Protein AF-A0A3D9BBD8-F1 (afdb_monomer_lite)

Foldseek 3Di:
DVVVDPPPDDWDKDWDWDDPPPDDDTDTPDIDIDDDDPVVVQVCVQAPDPQFFGWDADPVGDIWGWTADPVRDIDGPDPDDDFFPQDAPWKFKDWVVNPRQLQPTHTWDDPDPFKTKWKAWDAAFIWMWIFNHSDPPTFIWAQDPVQWTDTPDDTDGHHHTAIWMWMWGTPGRIIHTDIGGKFKDKDPFAPQKDKDGWDADPVVQKIKMKIWFDAPVGDDAIWTAIPVRWTWADQPLPQKTDTVHDGNDDPDGHRDIWMKMKMWHQGTHRITGIDIDTD

Sequence (279 aa):
NFGAINWGTNAKFVKVEMDPAGGSNYTNVGVNQLMSVPYAQVSKTVVTGAGQGITLTSPNGTTYILGVDNSGNLNLPVASGSSNTTFPANLYMFGTYNNFNASSAELLRNSSSNQKTGYKYFPANTQIKFIAGQNSSAQVYGSDNQNNLIANGSSFNITSNGFYRIGLSNYGMYSIVSTENINPSTSNLSSSIIVSNTTYNVATNKFTITFSGVTSSNFSGFVITLNNGEQLGDNLSDGSFDVNGSSITIPNLTLTPKNFKMEFSINFDATGTYTITQI

Organism: NCBI:txid204089

Secondary structure (DSSP, 8-state):
-GGGS-TTSS--EEEEEE-TTSSS-PEEEEEEE-PPPHHHHHHHHH--STTPPEEEE-TTS-EEEEEE-TTS-EE---SS-SS--PPPSS-EEEEGGGTT-GGGPEEPEEEETTEEEEEEEE-TTEEEEEESSSSTTSPEEEE-TTSBEEET-BPEEE-SSEEEEEEEEE-SS-EEEEEEE---EEES--TTSEEPPPEEETTTTEEEEEEEEE-TTT---BEEEPTTS-EEE-SSSSSEEEETPPPB--TT--SS-EEEEEEE---TTS-EEEEEEE-

Structure (mmCIF, N/CA/C/O backbone):
data_AF-A0A3D9BBD8-F1
#
_entry.id   AF-A0A3D9BBD8-F1
#
loop_
_atom_site.group_PDB
_atom_site.id
_atom_site.type_symbol
_atom_site.label_atom_id
_atom_site.label_alt_id
_atom_site.label_comp_id
_atom_site.label_asym_id
_atom_site.label_entity_id
_atom_site.label_seq_id
_atom_site.pdbx_PDB_ins_code
_atom_site.Cartn_x
_atom_site.Cartn_y
_atom_site.Cartn_z
_atom_site.occupancy
_atom_site.B_iso_or_equiv
_atom_site.auth_seq_id
_atom_site.auth_comp_id
_atom_site.auth_asym_id
_atom_site.auth_atom_id
_atom_site.pdbx_PDB_model_num
ATOM 1 N N . ASN A 1 1 ? 4.596 30.827 -64.669 1.00 56.44 1 ASN A N 1
ATOM 2 C CA . ASN A 1 1 ? 4.701 30.877 -63.195 1.00 56.44 1 ASN A CA 1
ATOM 3 C C . ASN A 1 1 ? 5.120 29.492 -62.712 1.00 56.44 1 ASN A C 1
ATOM 5 O O . ASN A 1 1 ? 4.337 28.562 -62.844 1.00 56.44 1 ASN A O 1
ATOM 9 N N . PHE A 1 2 ? 6.359 29.337 -62.236 1.00 62.81 2 PHE A N 1
ATOM 10 C CA . PHE A 1 2 ? 6.900 28.047 -61.777 1.00 62.81 2 PHE A CA 1
ATOM 11 C C . PHE A 1 2 ? 6.281 27.555 -60.455 1.00 62.81 2 PHE A C 1
ATOM 13 O O . PHE A 1 2 ? 6.361 26.367 -60.152 1.00 62.81 2 PHE A O 1
ATOM 20 N N . GLY A 1 3 ? 5.631 28.440 -59.691 1.00 63.22 3 GLY A N 1
ATOM 21 C CA . GLY A 1 3 ? 5.052 28.127 -58.382 1.00 63.22 3 GLY A CA 1
ATOM 22 C C . GLY A 1 3 ? 3.781 27.273 -58.422 1.00 63.22 3 GLY A C 1
ATOM 23 O O . GLY A 1 3 ? 3.426 26.683 -57.412 1.00 63.22 3 GLY A O 1
ATOM 24 N N . ALA A 1 4 ? 3.112 27.162 -59.576 1.00 72.62 4 ALA A N 1
ATOM 25 C CA . ALA A 1 4 ? 1.915 26.327 -59.736 1.00 72.62 4 ALA A CA 1
ATOM 26 C C . ALA A 1 4 ? 2.230 24.856 -60.077 1.00 72.62 4 ALA A C 1
ATOM 28 O O . ALA A 1 4 ? 1.326 24.026 -60.157 1.00 72.62 4 ALA A O 1
ATOM 29 N N . ILE A 1 5 ? 3.502 24.520 -60.314 1.00 65.75 5 ILE A N 1
ATOM 30 C CA . ILE A 1 5 ? 3.911 23.164 -60.681 1.00 65.75 5 ILE A CA 1
ATOM 31 C C . ILE A 1 5 ? 3.938 22.303 -59.415 1.00 65.75 5 ILE A C 1
ATOM 33 O O . ILE A 1 5 ? 4.706 22.563 -58.490 1.00 65.75 5 ILE A O 1
ATOM 37 N N . ASN A 1 6 ? 3.124 21.244 -59.377 1.00 65.00 6 ASN A N 1
ATOM 38 C CA . ASN A 1 6 ? 3.167 20.267 -58.292 1.00 65.00 6 ASN A CA 1
ATOM 39 C C . ASN A 1 6 ? 4.415 19.379 -58.432 1.00 65.00 6 ASN A C 1
ATOM 41 O O . ASN A 1 6 ? 4.421 18.352 -59.115 1.00 65.00 6 ASN A O 1
ATOM 45 N N . TRP A 1 7 ? 5.497 19.787 -57.773 1.00 70.44 7 TRP A N 1
ATOM 46 C CA . TRP A 1 7 ? 6.761 19.054 -57.772 1.00 70.44 7 TRP A CA 1
ATOM 47 C C . TRP A 1 7 ? 6.691 17.718 -57.010 1.00 70.44 7 TRP A C 1
ATOM 49 O O . TRP A 1 7 ? 7.578 16.887 -57.191 1.00 70.44 7 TRP A O 1
ATOM 59 N N . GLY A 1 8 ? 5.642 17.451 -56.227 1.00 64.88 8 GLY A N 1
ATOM 60 C CA . GLY A 1 8 ? 5.590 16.317 -55.299 1.00 64.88 8 GLY A CA 1
ATOM 61 C C . GLY A 1 8 ? 5.052 14.989 -55.848 1.00 64.88 8 GLY A C 1
ATOM 62 O O . GLY A 1 8 ? 5.343 13.954 -55.258 1.00 64.88 8 GLY A O 1
ATOM 63 N N . THR A 1 9 ? 4.279 14.980 -56.939 1.00 62.53 9 THR A N 1
ATOM 64 C CA . THR A 1 9 ? 3.396 13.831 -57.263 1.00 62.53 9 THR A CA 1
ATOM 65 C C . THR A 1 9 ? 3.738 13.033 -58.524 1.00 62.53 9 THR A C 1
ATOM 67 O O . THR A 1 9 ? 3.119 12.004 -58.761 1.00 62.53 9 THR A O 1
ATOM 70 N N . ASN A 1 10 ? 4.745 13.436 -59.305 1.00 70.19 10 ASN A N 1
ATOM 71 C CA . ASN A 1 10 ? 5.080 12.805 -60.594 1.00 70.19 10 ASN A CA 1
ATOM 72 C C . ASN A 1 10 ? 6.576 12.479 -60.734 1.00 70.19 10 ASN A C 1
ATOM 74 O O . ASN A 1 10 ? 7.410 13.107 -60.072 1.00 70.19 10 ASN A O 1
ATOM 78 N N . ALA A 1 11 ? 6.916 11.559 -61.646 1.00 78.25 11 ALA A N 1
ATOM 79 C CA . ALA A 1 11 ? 8.296 11.232 -62.009 1.00 78.25 11 ALA A CA 1
ATOM 80 C C . ALA A 1 11 ? 9.094 12.484 -62.417 1.00 78.25 11 ALA A C 1
ATOM 82 O O . ALA A 1 11 ? 8.564 13.409 -63.037 1.00 78.25 11 ALA A O 1
ATOM 83 N N . LYS A 1 12 ? 10.372 12.522 -62.036 1.00 81.06 12 LYS A N 1
ATOM 84 C CA . LYS A 1 12 ? 11.298 13.623 -62.324 1.00 81.06 12 LYS A CA 1
ATOM 85 C C . LYS A 1 12 ? 12.435 13.095 -63.180 1.00 81.06 12 LYS A C 1
ATOM 87 O O . LYS A 1 12 ? 12.870 11.967 -62.981 1.00 81.06 12 LYS A O 1
ATOM 92 N N . PHE A 1 13 ? 12.912 13.905 -64.113 1.00 84.88 13 PHE A N 1
ATOM 93 C CA . PHE A 1 13 ? 13.946 13.514 -65.064 1.00 84.88 13 PHE A CA 1
ATOM 94 C C . PHE A 1 13 ? 15.052 14.560 -65.071 1.00 84.88 13 PHE A C 1
ATOM 96 O O . PHE A 1 13 ? 14.772 15.755 -64.975 1.00 84.88 13 PHE A O 1
ATOM 103 N N . VAL A 1 14 ? 16.295 14.105 -65.202 1.00 86.12 14 VAL A N 1
ATOM 104 C CA . VAL A 1 14 ? 17.431 14.967 -65.526 1.00 86.12 14 VAL A CA 1
ATOM 105 C C . VAL A 1 14 ? 17.719 14.804 -67.006 1.00 86.12 14 VAL A C 1
ATOM 107 O O . VAL A 1 14 ? 17.989 13.699 -67.483 1.00 86.12 14 VAL A O 1
ATOM 110 N N . LYS A 1 15 ? 17.643 15.925 -67.718 1.00 88.56 15 LYS A N 1
ATOM 111 C CA . LYS A 1 15 ? 18.075 16.058 -69.104 1.00 88.56 15 LYS A CA 1
ATOM 112 C C . LYS A 1 15 ? 19.439 16.731 -69.102 1.00 88.56 15 LYS A C 1
ATOM 114 O O . LYS A 1 15 ? 19.593 17.784 -68.489 1.00 88.56 15 LYS A O 1
ATOM 119 N N . VAL A 1 16 ? 20.404 16.118 -69.775 1.00 88.81 16 VAL A N 1
ATOM 120 C CA . VAL A 1 16 ? 21.735 16.691 -69.972 1.00 88.81 16 VAL A CA 1
ATOM 121 C C . VAL A 1 16 ? 21.887 17.027 -71.441 1.00 88.81 16 VAL A C 1
ATOM 123 O O . VAL A 1 16 ? 21.677 16.185 -72.314 1.00 88.81 16 VAL A O 1
ATOM 126 N N . GLU A 1 17 ? 22.259 18.269 -71.706 1.00 89.12 17 GLU A N 1
ATOM 127 C CA . GLU A 1 17 ? 22.536 18.742 -73.052 1.00 89.12 17 GLU A CA 1
ATOM 128 C C . GLU A 1 17 ? 23.925 19.371 -73.075 1.00 89.12 17 GLU A C 1
ATOM 130 O O . GLU A 1 17 ? 24.336 20.018 -72.111 1.00 89.12 17 GLU A O 1
ATOM 135 N N . MET A 1 18 ? 24.662 19.143 -74.157 1.00 86.06 18 MET A N 1
ATOM 136 C CA . MET A 1 18 ? 26.040 19.600 -74.309 1.00 86.06 18 MET A CA 1
ATOM 137 C C . MET A 1 18 ? 26.153 20.469 -75.554 1.00 86.06 18 MET A C 1
ATOM 139 O O . MET A 1 18 ? 25.601 20.133 -76.602 1.00 86.06 18 MET A O 1
ATOM 143 N N . ASP A 1 19 ? 26.904 21.560 -75.431 1.00 87.38 19 ASP A N 1
ATOM 144 C CA . ASP A 1 19 ? 27.404 22.338 -76.559 1.00 87.38 19 ASP A CA 1
ATOM 145 C C . ASP A 1 19 ? 28.933 22.170 -76.616 1.00 87.38 19 ASP A C 1
ATOM 147 O O . ASP A 1 19 ? 29.654 22.805 -75.842 1.00 87.38 19 ASP A O 1
ATOM 151 N N . PRO A 1 20 ? 29.451 21.296 -77.493 1.00 76.31 20 PRO A N 1
ATOM 152 C CA . PRO A 1 20 ? 30.889 21.070 -77.615 1.00 76.31 20 PRO A CA 1
ATOM 153 C C . PRO A 1 20 ? 31.663 22.279 -78.162 1.00 76.31 20 PRO A C 1
ATOM 155 O O . PRO A 1 20 ? 32.883 22.320 -78.025 1.00 76.31 20 PRO A O 1
ATOM 158 N N . ALA A 1 21 ? 30.981 23.240 -78.795 1.00 84.56 21 ALA A N 1
ATOM 159 C CA . ALA A 1 21 ? 31.577 24.427 -79.405 1.00 84.56 21 ALA A CA 1
ATOM 160 C C . ALA A 1 21 ? 31.494 25.676 -78.504 1.00 84.56 21 ALA A C 1
ATOM 162 O O . ALA A 1 21 ? 32.078 26.705 -78.843 1.00 84.56 21 ALA A O 1
ATOM 163 N N . GLY A 1 22 ? 30.795 25.594 -77.363 1.00 79.38 22 GLY A N 1
ATOM 164 C CA . GLY A 1 22 ? 30.673 26.680 -76.382 1.00 79.38 22 GLY A CA 1
ATOM 165 C C . GLY A 1 22 ? 29.750 27.831 -76.805 1.00 79.38 22 GLY A C 1
ATOM 166 O O . GLY A 1 22 ? 29.896 28.940 -76.295 1.00 79.38 22 GLY A O 1
ATOM 167 N N . GLY A 1 23 ? 28.838 27.588 -77.749 1.00 79.75 23 GLY A N 1
ATOM 168 C CA . GLY A 1 23 ? 27.834 28.543 -78.217 1.00 79.75 23 GLY A CA 1
ATOM 169 C C . GLY A 1 23 ? 26.508 28.448 -77.450 1.00 79.75 23 GLY A C 1
ATOM 170 O O . GLY A 1 23 ? 26.470 28.454 -76.222 1.00 79.75 23 GLY A O 1
ATOM 171 N N . SER A 1 24 ? 25.389 28.424 -78.180 1.00 81.81 24 SER A N 1
ATOM 172 C CA . SER A 1 24 ? 24.030 28.354 -77.606 1.00 81.81 24 SER A CA 1
ATOM 173 C C . SER A 1 24 ? 23.197 27.187 -78.145 1.00 81.81 24 SER A C 1
ATOM 175 O O . SER A 1 24 ? 21.997 27.115 -77.879 1.00 81.81 24 SER A O 1
ATOM 177 N N . ASN A 1 25 ? 23.813 26.282 -78.912 1.00 83.69 25 ASN A N 1
ATOM 178 C CA . ASN A 1 25 ? 23.123 25.166 -79.554 1.00 83.69 25 ASN A CA 1
ATOM 179 C C . ASN A 1 25 ? 23.449 23.875 -78.809 1.00 83.69 25 ASN A C 1
ATOM 181 O O . ASN A 1 25 ? 24.492 23.256 -79.010 1.00 83.69 25 ASN A O 1
ATOM 185 N N . TYR A 1 26 ? 22.522 23.458 -77.958 1.00 83.44 26 TYR A N 1
ATOM 186 C CA . TYR A 1 26 ? 22.693 22.28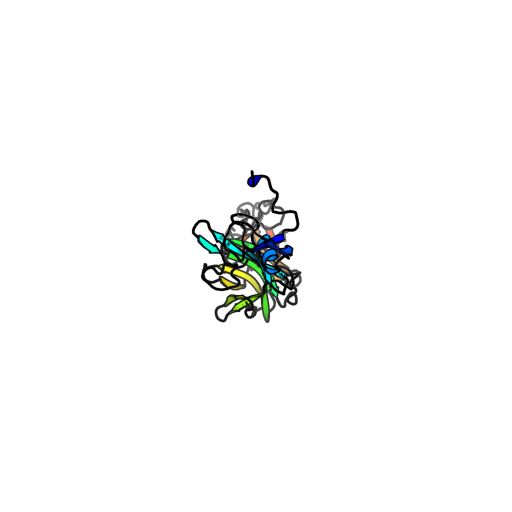7 -77.117 1.00 83.44 26 TYR A CA 1
ATOM 187 C C . TYR A 1 26 ? 22.156 21.032 -77.808 1.00 83.44 26 TYR A C 1
ATOM 189 O O . TYR A 1 26 ? 21.015 20.999 -78.268 1.00 83.44 26 TYR A O 1
ATOM 197 N N . THR A 1 27 ? 22.969 19.977 -77.860 1.00 86.94 27 THR A N 1
ATOM 198 C CA . THR A 1 27 ? 22.524 18.648 -78.300 1.00 86.94 27 THR A CA 1
ATOM 199 C C . THR A 1 27 ? 22.162 17.813 -77.080 1.00 86.94 27 THR A C 1
ATOM 201 O O . THR A 1 27 ? 22.915 17.783 -76.107 1.00 86.94 27 THR A O 1
ATOM 204 N N . ASN A 1 28 ? 21.020 17.123 -77.117 1.00 88.69 28 ASN A N 1
ATOM 205 C CA . ASN A 1 28 ? 20.619 16.217 -76.043 1.00 88.69 28 ASN A CA 1
ATOM 206 C C . ASN A 1 28 ? 21.571 15.013 -75.988 1.00 88.69 28 ASN A C 1
ATOM 208 O O . ASN A 1 28 ? 21.675 14.259 -76.953 1.00 88.69 28 ASN A O 1
ATOM 212 N N . VAL A 1 29 ? 22.245 14.844 -74.852 1.00 87.81 29 VAL A N 1
ATOM 213 C CA . VAL A 1 29 ? 23.215 13.764 -74.617 1.00 87.81 29 VAL A CA 1
ATOM 214 C C . VAL A 1 29 ? 22.607 12.647 -73.763 1.00 87.81 29 VAL A C 1
ATOM 216 O O . VAL A 1 29 ? 23.096 11.521 -73.770 1.00 87.81 29 VAL A O 1
ATOM 219 N N . GLY A 1 30 ? 21.506 12.914 -73.057 1.00 90.19 30 GLY A N 1
ATOM 220 C CA . GLY A 1 30 ? 20.785 11.889 -72.314 1.00 90.19 30 GLY A CA 1
ATOM 221 C C . GLY A 1 30 ? 19.635 12.427 -71.470 1.00 90.19 30 GLY A C 1
ATOM 222 O O . GLY A 1 30 ? 19.660 13.556 -70.975 1.00 90.19 30 GLY A O 1
ATOM 223 N N . VAL A 1 31 ? 18.632 11.572 -71.263 1.00 90.19 31 VAL A N 1
ATOM 224 C CA . VAL A 1 31 ? 17.519 11.802 -70.335 1.00 90.19 31 VAL A CA 1
ATOM 225 C C . VAL A 1 31 ? 17.403 10.590 -69.427 1.00 90.19 31 VAL A C 1
ATOM 227 O O . VAL A 1 31 ? 17.138 9.490 -69.901 1.00 90.19 31 VAL A O 1
ATOM 230 N N . ASN A 1 32 ? 17.574 10.796 -68.124 1.00 88.50 32 ASN A N 1
ATOM 231 C CA . ASN A 1 32 ? 17.443 9.737 -67.128 1.00 88.50 32 ASN A CA 1
ATOM 232 C C . ASN A 1 32 ? 16.393 10.120 -66.087 1.00 88.50 32 ASN A C 1
ATOM 234 O O . ASN A 1 32 ? 16.340 11.267 -65.634 1.00 88.50 32 ASN A O 1
ATOM 238 N N . GLN A 1 33 ? 15.554 9.160 -65.693 1.00 84.88 33 GLN A N 1
ATOM 239 C CA . GLN A 1 33 ? 14.634 9.360 -64.578 1.00 84.88 33 GLN A CA 1
ATOM 240 C C . GLN A 1 33 ? 15.426 9.425 -63.270 1.00 84.88 33 GLN A C 1
ATOM 242 O O . GLN A 1 33 ? 16.272 8.573 -63.000 1.00 84.88 33 GLN A O 1
ATOM 247 N N . LEU A 1 34 ? 15.131 10.420 -62.436 1.00 79.81 34 LEU A N 1
ATOM 248 C CA . LEU A 1 34 ? 15.615 10.455 -61.065 1.00 79.81 34 LEU A CA 1
ATOM 249 C C . LEU A 1 34 ? 14.913 9.352 -60.277 1.00 79.81 34 LEU A C 1
ATOM 251 O O . LEU A 1 34 ? 13.705 9.412 -60.030 1.00 79.81 34 LEU A O 1
ATOM 255 N N . MET A 1 35 ? 15.683 8.343 -59.890 1.00 75.69 35 MET A N 1
ATOM 256 C CA . MET A 1 35 ? 15.218 7.284 -59.006 1.00 75.69 35 MET A CA 1
ATOM 257 C C . MET A 1 35 ? 15.210 7.782 -57.560 1.00 75.69 35 MET A C 1
ATOM 259 O O . MET A 1 35 ? 16.065 8.569 -57.152 1.00 75.69 35 MET A O 1
ATOM 263 N N . SER A 1 36 ? 14.226 7.333 -56.778 1.00 67.06 36 SER A N 1
ATOM 264 C CA . SER A 1 36 ? 14.166 7.650 -55.350 1.00 67.06 36 SER A CA 1
ATOM 265 C C . SER A 1 36 ? 15.416 7.115 -54.651 1.00 67.06 36 SER A C 1
ATOM 267 O O . SER A 1 36 ? 15.780 5.954 -54.828 1.00 67.06 36 SER A O 1
ATOM 269 N N . VAL A 1 37 ? 16.068 7.957 -53.851 1.00 61.31 37 VAL A N 1
ATOM 270 C CA . VAL A 1 37 ? 17.159 7.531 -52.973 1.00 61.31 37 VAL A CA 1
ATOM 271 C C . VAL A 1 37 ? 16.516 6.999 -51.690 1.00 61.31 37 VAL A C 1
ATOM 273 O O . VAL A 1 37 ? 15.845 7.778 -51.012 1.00 61.31 37 VAL A O 1
ATOM 276 N N . PRO A 1 38 ? 16.703 5.721 -51.310 1.00 58.47 38 PRO A N 1
ATOM 277 C CA . PRO A 1 38 ? 16.043 5.136 -50.138 1.00 58.47 38 PRO A CA 1
ATOM 278 C C . PRO A 1 38 ? 16.251 5.945 -48.850 1.00 58.47 38 PRO A C 1
ATOM 280 O O . PRO A 1 38 ? 15.342 6.077 -48.034 1.00 58.47 38 PRO A O 1
ATOM 283 N N . TYR A 1 39 ? 17.420 6.575 -48.709 1.00 52.44 39 TYR A N 1
ATOM 284 C CA . TYR A 1 39 ? 17.755 7.421 -47.564 1.00 52.44 39 TYR A CA 1
ATOM 285 C C . TYR A 1 39 ? 16.878 8.687 -47.452 1.00 52.44 39 TYR A C 1
ATOM 287 O O . TYR A 1 39 ? 16.619 9.168 -46.352 1.00 52.44 39 TYR A O 1
ATOM 295 N N . ALA A 1 40 ? 16.353 9.205 -48.569 1.00 58.66 40 ALA A N 1
ATOM 296 C CA . ALA A 1 40 ? 15.496 10.394 -48.596 1.00 58.66 40 ALA A CA 1
ATOM 297 C C . ALA A 1 40 ? 14.023 10.109 -48.231 1.00 58.66 40 ALA A C 1
ATOM 299 O O . ALA A 1 40 ? 13.269 11.041 -47.966 1.00 58.66 40 ALA A O 1
ATOM 300 N N . GLN A 1 41 ? 13.588 8.843 -48.201 1.00 57.56 41 GLN A N 1
ATOM 301 C CA . GLN A 1 41 ? 12.241 8.485 -47.729 1.00 57.56 41 GLN A CA 1
ATOM 302 C C . GLN A 1 41 ? 12.130 8.602 -46.204 1.00 57.56 41 GLN A C 1
ATOM 304 O O . GLN A 1 41 ? 11.108 9.054 -45.693 1.00 57.56 41 GLN A O 1
ATOM 309 N N . VAL A 1 42 ? 13.202 8.259 -45.483 1.00 60.94 42 VAL A N 1
ATOM 310 C CA . VAL A 1 42 ? 13.233 8.312 -44.014 1.00 60.94 42 VAL A CA 1
ATOM 311 C C . VAL A 1 42 ? 13.154 9.757 -43.510 1.00 60.94 42 VAL A C 1
ATOM 313 O O . VAL A 1 42 ? 12.443 10.037 -42.549 1.00 60.94 42 VAL A O 1
ATOM 316 N N . SER A 1 43 ? 13.798 10.715 -44.184 1.00 58.97 43 SER A N 1
ATOM 317 C CA . SER A 1 43 ? 13.758 12.125 -43.764 1.00 58.97 43 SER A CA 1
ATOM 318 C C . SER A 1 43 ? 12.354 12.742 -43.818 1.00 58.97 43 SER A C 1
ATOM 320 O O . SER A 1 43 ? 12.057 13.630 -43.023 1.00 58.97 43 SER A O 1
ATOM 322 N N . LYS A 1 44 ? 11.459 12.243 -44.685 1.00 59.88 44 LYS A N 1
ATOM 323 C CA . LYS A 1 44 ? 10.057 12.690 -44.765 1.00 59.88 44 LYS A CA 1
ATOM 324 C C . LYS A 1 44 ? 9.205 12.215 -43.581 1.00 59.88 44 LYS A C 1
ATOM 326 O O . LYS A 1 44 ? 8.206 12.853 -43.261 1.00 59.88 44 LYS A O 1
ATOM 331 N N . THR A 1 45 ? 9.569 11.101 -42.947 1.00 60.50 45 THR A N 1
ATOM 332 C CA . THR A 1 45 ? 8.795 10.492 -41.851 1.00 60.50 45 THR A CA 1
ATOM 333 C C . THR A 1 45 ? 9.346 10.812 -40.464 1.00 60.50 45 THR A C 1
ATOM 335 O O . THR A 1 45 ? 8.668 10.564 -39.475 1.00 60.50 45 THR A O 1
ATOM 338 N N . VAL A 1 46 ? 10.570 11.339 -40.379 1.00 60.91 46 VAL A N 1
ATOM 339 C CA . VAL A 1 46 ? 11.293 11.524 -39.112 1.00 60.91 46 VAL A CA 1
ATOM 340 C C . VAL A 1 46 ? 10.827 12.753 -38.317 1.00 60.91 46 VAL A C 1
ATOM 342 O O . VAL A 1 46 ? 10.823 12.689 -37.091 1.00 60.91 46 VAL A O 1
ATOM 345 N N . VAL A 1 47 ? 10.373 13.830 -38.974 1.00 60.91 47 VAL A N 1
ATOM 346 C CA . VAL A 1 47 ? 9.775 15.015 -38.324 1.00 60.91 47 VAL A CA 1
ATOM 347 C C . VAL A 1 47 ? 8.666 15.574 -39.217 1.00 60.91 47 VAL A C 1
ATOM 349 O O . VAL A 1 47 ? 8.930 16.055 -40.316 1.00 60.91 47 VAL A O 1
ATOM 352 N N . THR A 1 48 ? 7.413 15.507 -38.763 1.00 61.44 48 THR A N 1
ATOM 353 C CA . THR A 1 48 ? 6.233 15.860 -39.579 1.00 61.44 48 THR A CA 1
ATOM 354 C C . THR A 1 48 ? 5.704 17.283 -39.353 1.00 61.44 48 THR A C 1
ATOM 356 O O . THR A 1 48 ? 4.730 17.675 -39.991 1.00 61.44 48 THR A O 1
ATOM 359 N N . GLY A 1 49 ? 6.336 18.076 -38.477 1.00 62.41 49 GLY A N 1
ATOM 360 C CA . GLY A 1 49 ? 5.936 19.455 -38.174 1.00 62.41 49 GLY A CA 1
ATOM 361 C C . GLY A 1 49 ? 6.889 20.166 -37.206 1.00 62.41 49 GLY A C 1
ATOM 362 O O . GLY A 1 49 ? 7.726 19.528 -36.569 1.00 62.41 49 GLY A O 1
ATOM 363 N N . ALA A 1 50 ? 6.774 21.493 -37.093 1.00 56.03 50 ALA A N 1
ATOM 364 C CA . ALA A 1 50 ? 7.553 22.277 -36.131 1.00 56.03 50 ALA A CA 1
ATOM 365 C C . ALA A 1 50 ? 7.205 21.858 -34.689 1.00 56.03 50 ALA A C 1
ATOM 367 O O . ALA A 1 50 ? 6.030 21.745 -34.349 1.00 56.03 50 ALA A O 1
ATOM 368 N N . GLY A 1 51 ? 8.222 21.602 -33.862 1.00 56.38 51 GLY A N 1
ATOM 369 C CA . GLY A 1 51 ? 8.057 21.110 -32.486 1.00 56.38 51 GLY A CA 1
ATOM 370 C C . GLY A 1 51 ? 7.862 19.591 -32.349 1.00 56.38 51 GLY A C 1
ATOM 371 O O . GLY A 1 51 ? 7.827 19.092 -31.228 1.00 56.38 51 GLY A O 1
ATOM 372 N N . GLN A 1 52 ? 7.772 18.841 -33.454 1.00 59.88 52 GLN A N 1
ATOM 373 C CA . GLN A 1 52 ? 7.699 17.375 -33.424 1.00 59.88 52 GLN A CA 1
ATOM 374 C C . GLN A 1 52 ? 9.109 16.783 -33.259 1.00 59.88 52 GLN A C 1
ATOM 376 O O . GLN A 1 52 ? 10.029 17.149 -33.989 1.00 59.88 52 GLN A O 1
ATOM 381 N N . GLY A 1 53 ? 9.283 15.868 -32.303 1.00 68.25 53 GLY A N 1
ATOM 382 C CA . GLY A 1 53 ? 10.556 15.181 -32.079 1.00 68.25 53 GLY A CA 1
ATOM 383 C C . GLY A 1 53 ? 10.806 14.003 -33.029 1.00 68.25 53 GLY A C 1
ATOM 384 O O . GLY A 1 53 ? 9.877 13.455 -33.622 1.00 68.25 53 GLY A O 1
ATOM 385 N N . ILE A 1 54 ? 12.065 13.578 -33.145 1.00 77.12 54 ILE A N 1
ATOM 386 C CA . ILE A 1 54 ? 12.465 12.391 -33.911 1.00 77.12 54 ILE A CA 1
ATOM 387 C C . ILE A 1 54 ? 12.040 11.140 -33.149 1.00 77.12 54 ILE A C 1
ATOM 389 O O . ILE A 1 54 ? 12.488 10.912 -32.027 1.00 77.12 54 ILE A O 1
ATOM 393 N N . THR A 1 55 ? 11.216 10.309 -33.784 1.00 71.50 55 THR A N 1
ATOM 394 C CA . THR A 1 55 ? 10.755 9.038 -33.216 1.00 71.50 55 THR A CA 1
ATOM 395 C C . THR A 1 55 ? 11.709 7.905 -33.599 1.00 71.50 55 THR A C 1
ATOM 397 O O . THR A 1 55 ? 11.808 7.537 -34.768 1.00 71.50 55 THR A O 1
ATOM 400 N N . LEU A 1 56 ? 12.405 7.332 -32.619 1.00 73.38 56 LEU A N 1
ATOM 401 C CA . LEU A 1 56 ? 13.278 6.169 -32.772 1.00 73.38 56 LEU A CA 1
ATOM 402 C C . LEU A 1 56 ? 12.610 4.951 -32.142 1.00 73.38 56 LEU A C 1
ATOM 404 O O . LEU A 1 56 ? 12.157 5.023 -31.006 1.00 73.38 56 LEU A O 1
ATOM 408 N N . THR A 1 57 ? 12.563 3.826 -32.850 1.00 68.94 57 THR A N 1
ATOM 409 C CA . THR A 1 57 ? 12.059 2.563 -32.289 1.00 68.94 57 THR A CA 1
ATOM 410 C C . THR A 1 57 ? 13.222 1.593 -32.141 1.00 68.94 57 THR A C 1
ATOM 412 O O . THR A 1 57 ? 13.917 1.316 -33.118 1.00 68.94 57 THR A O 1
ATOM 415 N N . SER A 1 58 ? 13.479 1.110 -30.928 1.00 71.62 58 SER A N 1
ATOM 416 C CA . SER A 1 58 ? 14.532 0.123 -30.673 1.00 71.62 58 SER A CA 1
ATOM 417 C C . SER A 1 58 ? 14.147 -1.265 -31.203 1.00 71.62 58 SER A C 1
ATOM 419 O O . SER A 1 58 ? 12.969 -1.534 -31.442 1.00 71.62 58 SER A O 1
ATOM 421 N N . PRO A 1 59 ? 15.108 -2.199 -31.337 1.00 66.12 59 PRO A N 1
ATOM 422 C CA . PRO A 1 59 ? 14.837 -3.559 -31.816 1.00 66.12 59 PRO A CA 1
ATOM 423 C C . PRO A 1 59 ? 13.795 -4.356 -31.008 1.00 66.12 59 PRO A C 1
ATOM 425 O O . PRO A 1 59 ? 13.246 -5.327 -31.515 1.00 66.12 59 PRO A O 1
ATOM 428 N N . ASN A 1 60 ? 13.509 -3.956 -29.764 1.00 55.12 60 ASN A N 1
ATOM 429 C CA . ASN A 1 60 ? 12.468 -4.543 -28.908 1.00 55.12 60 ASN A CA 1
ATOM 430 C C . ASN A 1 60 ? 11.097 -3.834 -29.019 1.00 55.12 60 ASN A C 1
ATOM 432 O O . ASN A 1 60 ? 10.191 -4.154 -28.255 1.00 55.12 60 ASN A O 1
ATOM 436 N N . GLY A 1 61 ? 10.945 -2.871 -29.933 1.00 52.16 61 GLY A N 1
ATOM 437 C CA . GLY A 1 61 ? 9.692 -2.154 -30.189 1.00 52.16 61 GLY A CA 1
ATOM 438 C C . GLY A 1 61 ? 9.450 -0.909 -29.328 1.00 52.16 61 GLY A C 1
ATOM 439 O O . GLY A 1 61 ? 8.444 -0.235 -29.532 1.00 52.16 61 GLY A O 1
ATOM 440 N N . THR A 1 62 ? 10.342 -0.566 -28.393 1.00 61.62 62 THR A N 1
ATOM 441 C CA . THR A 1 62 ? 10.190 0.639 -27.562 1.00 61.62 62 THR A CA 1
ATOM 442 C C . THR A 1 62 ? 10.434 1.909 -28.371 1.00 61.62 62 THR A C 1
ATOM 444 O O . THR A 1 62 ? 11.429 2.027 -29.084 1.00 61.62 62 THR A O 1
ATOM 447 N N . THR A 1 63 ? 9.538 2.884 -28.233 1.00 68.12 63 THR A N 1
ATOM 448 C CA . THR A 1 63 ? 9.622 4.174 -28.920 1.00 68.12 63 THR A CA 1
ATOM 449 C C . THR A 1 63 ? 10.271 5.249 -28.042 1.00 68.12 63 THR A C 1
ATOM 451 O O . THR A 1 63 ? 9.910 5.418 -26.880 1.00 68.12 63 THR A O 1
ATOM 454 N N . TYR A 1 64 ? 11.192 6.016 -28.620 1.00 70.75 64 TYR A N 1
ATOM 455 C CA . TYR A 1 64 ? 11.927 7.124 -28.010 1.00 70.75 64 TYR A CA 1
ATOM 456 C C . TYR A 1 64 ? 11.730 8.394 -28.855 1.00 70.75 64 TYR A C 1
ATOM 458 O O . TYR A 1 64 ? 11.853 8.327 -30.074 1.00 70.75 64 TYR A O 1
ATOM 466 N N . ILE A 1 65 ? 11.441 9.548 -28.238 1.00 72.75 65 ILE A N 1
ATOM 467 C CA . ILE A 1 65 ? 11.189 10.823 -28.945 1.00 72.75 65 ILE A CA 1
ATOM 468 C C . ILE A 1 65 ? 12.265 11.870 -28.612 1.00 72.75 65 ILE A C 1
ATOM 470 O O . ILE A 1 65 ? 12.261 12.432 -27.522 1.00 72.75 65 ILE A O 1
ATOM 474 N N . LEU A 1 66 ? 13.164 12.176 -29.548 1.00 74.69 66 LEU A N 1
ATOM 475 C CA . LEU A 1 66 ? 14.166 13.245 -29.402 1.00 74.69 66 LEU A CA 1
ATOM 476 C C . LEU A 1 66 ? 13.554 14.603 -29.773 1.00 74.69 66 LEU A C 1
ATOM 478 O O . LEU A 1 66 ? 13.226 14.811 -30.938 1.00 74.69 66 LEU A O 1
ATOM 482 N N . GLY A 1 67 ? 13.409 15.530 -28.825 1.00 71.81 67 GLY A N 1
ATOM 483 C CA . GLY A 1 67 ? 12.873 16.881 -29.071 1.00 71.81 67 GLY A CA 1
ATOM 484 C C . GLY A 1 67 ? 13.930 17.980 -28.938 1.00 71.81 67 GLY A C 1
ATOM 485 O O . GLY A 1 67 ? 14.969 17.755 -28.335 1.00 71.81 67 GLY A O 1
ATOM 486 N N . VAL A 1 68 ? 13.668 19.180 -29.458 1.00 75.12 68 VAL A N 1
ATOM 487 C CA . VAL A 1 68 ? 14.449 20.399 -29.165 1.00 75.12 68 VAL A CA 1
ATOM 488 C C . VAL A 1 68 ? 13.461 21.490 -28.759 1.00 75.12 68 VAL A C 1
ATOM 490 O O . VAL A 1 68 ? 12.418 21.622 -29.400 1.00 75.12 68 VAL A O 1
ATOM 493 N N . ASP A 1 69 ? 13.741 22.228 -27.686 1.00 72.19 69 ASP A N 1
ATOM 494 C CA . ASP A 1 69 ? 12.870 23.315 -27.229 1.00 72.19 69 ASP A CA 1
ATOM 495 C C . ASP A 1 69 ? 13.120 24.639 -27.980 1.00 72.19 69 ASP A C 1
ATOM 497 O O . ASP A 1 69 ? 14.062 24.786 -28.761 1.00 72.19 69 ASP A O 1
ATOM 501 N N . ASN A 1 70 ? 12.272 25.639 -27.725 1.00 74.06 70 ASN A N 1
ATOM 502 C CA . ASN A 1 70 ? 12.375 26.965 -28.350 1.00 74.06 70 ASN A CA 1
ATOM 503 C C . ASN A 1 70 ? 13.621 27.760 -27.915 1.00 74.06 70 ASN A C 1
ATOM 505 O O . ASN A 1 70 ? 13.896 28.819 -28.476 1.00 74.06 70 ASN A O 1
ATOM 509 N N . SER A 1 71 ? 14.357 27.275 -26.916 1.00 73.56 71 SER A N 1
ATOM 510 C CA . SER A 1 71 ? 15.628 27.833 -26.455 1.00 73.56 71 SER A CA 1
ATOM 511 C C . SER A 1 71 ? 16.834 27.101 -27.059 1.00 73.56 71 SER A C 1
ATOM 513 O O . SER A 1 71 ? 17.970 27.472 -26.771 1.00 73.56 71 SER A O 1
ATOM 515 N N . GLY A 1 72 ? 16.606 26.106 -27.925 1.00 69.25 72 GLY A N 1
ATOM 516 C CA . GLY A 1 72 ? 17.647 25.320 -28.583 1.00 69.25 72 GLY A CA 1
ATOM 517 C C . GLY A 1 72 ? 18.193 24.169 -27.735 1.00 69.25 72 GLY A C 1
ATOM 518 O O . GLY A 1 72 ? 19.184 23.554 -28.130 1.00 69.25 72 GLY A O 1
ATOM 519 N N . ASN A 1 73 ? 17.575 23.848 -26.593 1.00 72.06 73 ASN A N 1
ATOM 520 C CA . ASN A 1 73 ? 18.006 22.731 -25.759 1.00 72.06 73 ASN A CA 1
ATOM 521 C C . ASN A 1 73 ? 17.481 21.408 -26.322 1.00 72.06 73 ASN A C 1
ATOM 523 O O . ASN A 1 73 ? 16.291 21.263 -26.605 1.00 72.06 73 ASN A O 1
ATOM 527 N N . LEU A 1 74 ? 18.365 20.417 -26.440 1.00 72.69 74 LEU A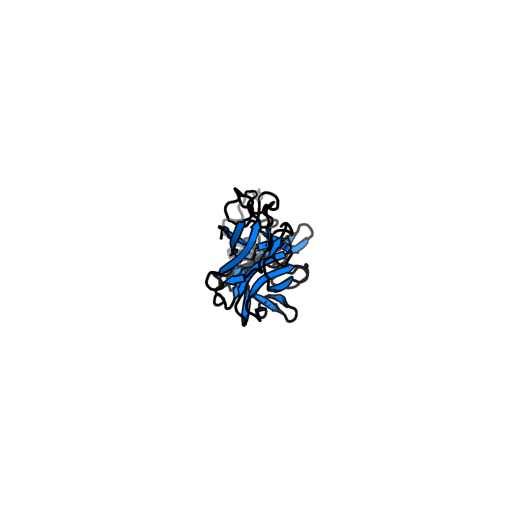 N 1
ATOM 528 C CA . LEU A 1 74 ? 18.023 19.060 -26.858 1.00 72.69 74 LEU A CA 1
ATOM 529 C C . LEU A 1 74 ? 17.382 18.283 -25.696 1.00 72.69 74 LEU A C 1
ATOM 531 O O . LEU A 1 74 ? 18.019 18.041 -24.674 1.00 72.69 74 LEU A O 1
ATOM 535 N N . ASN A 1 75 ? 16.139 17.844 -25.875 1.00 65.12 75 ASN A N 1
ATOM 536 C CA . ASN A 1 75 ? 15.426 16.943 -24.978 1.00 65.12 75 ASN A CA 1
ATOM 537 C C . ASN A 1 75 ? 15.621 15.491 -25.447 1.00 65.12 75 ASN A C 1
ATOM 539 O O . ASN A 1 75 ? 14.934 15.005 -26.351 1.00 65.12 75 ASN A O 1
ATOM 543 N N . LEU A 1 76 ? 16.608 14.809 -24.866 1.00 59.34 76 LEU A N 1
ATOM 544 C CA . LEU A 1 76 ? 16.863 13.390 -25.104 1.00 59.34 76 LEU A CA 1
ATOM 545 C C . LEU A 1 76 ? 15.878 12.535 -24.283 1.00 59.34 76 LEU A C 1
ATOM 547 O O . LEU A 1 76 ? 15.730 12.789 -23.088 1.00 59.34 76 LEU A O 1
ATOM 551 N N . PRO A 1 77 ? 15.273 11.467 -24.834 1.00 56.41 77 PRO A N 1
ATOM 552 C CA . PRO A 1 77 ? 14.713 10.385 -24.038 1.00 56.41 77 PRO A CA 1
ATOM 553 C C . PRO A 1 77 ? 15.825 9.799 -23.176 1.00 56.41 77 PRO A C 1
ATOM 555 O O . PRO A 1 77 ? 16.671 9.045 -23.657 1.00 56.41 77 PRO A O 1
ATOM 558 N N . VAL A 1 78 ? 15.863 10.168 -21.901 1.00 47.94 78 VAL A N 1
ATOM 559 C CA . VAL A 1 78 ? 16.816 9.581 -20.967 1.00 47.94 78 VAL A CA 1
ATOM 560 C C . VAL A 1 78 ? 16.331 8.187 -20.576 1.00 47.94 78 VAL A C 1
ATOM 562 O O . VAL A 1 78 ? 15.451 8.023 -19.736 1.00 47.94 78 VAL A O 1
ATOM 565 N N . ALA A 1 79 ? 16.941 7.151 -21.151 1.00 39.31 79 ALA A N 1
ATOM 566 C CA . ALA A 1 79 ? 17.164 5.934 -20.384 1.00 39.31 79 ALA A CA 1
ATOM 567 C C . ALA A 1 79 ? 18.374 6.206 -19.475 1.00 39.31 79 ALA A C 1
ATOM 569 O O . ALA A 1 79 ? 19.498 6.261 -19.953 1.00 39.31 79 ALA A O 1
ATOM 570 N N . SER A 1 80 ? 18.095 6.449 -18.191 1.00 37.50 80 SER A N 1
ATOM 571 C CA . SER A 1 80 ? 19.024 6.530 -17.052 1.00 37.50 80 SER A CA 1
ATOM 572 C C . SER A 1 80 ? 20.349 7.288 -17.245 1.00 37.50 80 SER A C 1
ATOM 574 O O . SER A 1 80 ? 21.318 6.754 -17.770 1.00 37.50 80 SER A O 1
ATOM 576 N N . GLY A 1 81 ? 20.435 8.464 -16.611 1.00 43.66 81 GLY A N 1
ATOM 577 C CA . GLY A 1 81 ? 21.708 8.979 -16.094 1.00 43.66 81 GLY A CA 1
ATOM 578 C C . GLY A 1 81 ? 22.077 10.402 -16.503 1.00 43.66 81 GLY A C 1
ATOM 579 O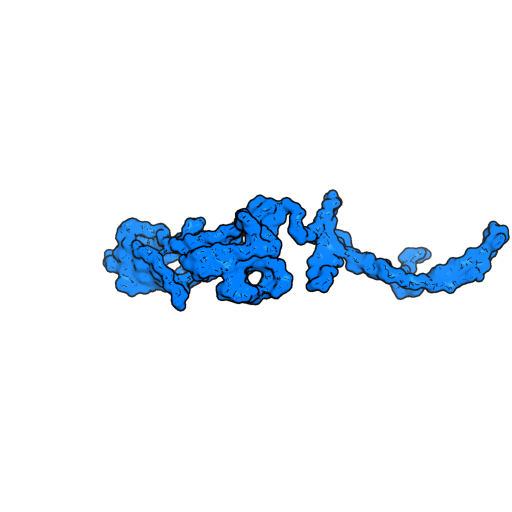 O . GLY A 1 81 ? 23.031 10.580 -17.242 1.00 43.66 81 GLY A O 1
ATOM 580 N N . SER A 1 82 ? 21.367 11.409 -15.985 1.00 33.28 82 SER A N 1
ATOM 581 C CA . SER A 1 82 ? 21.971 12.653 -15.470 1.00 33.28 82 SER A CA 1
ATOM 582 C C . SER A 1 82 ? 20.881 13.546 -14.857 1.00 33.28 82 SER A C 1
ATOM 584 O O . SER A 1 82 ? 19.995 14.034 -15.551 1.00 33.28 82 SER A O 1
ATOM 586 N N . SER A 1 83 ? 20.945 13.702 -13.532 1.00 36.97 83 SER A N 1
ATOM 587 C CA . SER A 1 83 ? 20.350 14.780 -12.721 1.00 36.97 83 SER A CA 1
ATOM 588 C C . SER A 1 83 ? 18.832 15.044 -12.752 1.00 36.97 83 SER A C 1
ATOM 590 O O . SER A 1 83 ? 18.432 16.195 -12.626 1.00 36.97 83 SER A O 1
ATOM 592 N N . ASN A 1 84 ? 17.990 14.010 -12.848 1.00 43.56 84 ASN A N 1
ATOM 593 C CA . ASN A 1 84 ? 16.672 13.962 -12.184 1.00 43.56 84 ASN A CA 1
ATOM 594 C C . ASN A 1 84 ? 16.113 12.528 -12.262 1.00 43.56 84 ASN A C 1
ATOM 596 O O . ASN A 1 84 ? 15.445 12.154 -13.218 1.00 43.56 84 ASN A O 1
ATOM 600 N N . THR A 1 85 ? 16.421 11.685 -11.278 1.00 42.91 85 THR A N 1
ATOM 601 C CA . THR A 1 85 ? 15.870 10.324 -11.141 1.00 42.91 85 THR A CA 1
ATOM 602 C C . THR A 1 85 ? 14.440 10.346 -10.605 1.00 42.91 85 THR A C 1
ATOM 604 O O . THR A 1 85 ? 14.115 9.652 -9.643 1.00 42.91 85 THR A O 1
ATOM 607 N N . THR A 1 86 ? 13.552 11.136 -11.201 1.00 55.03 86 THR A N 1
ATOM 608 C CA . THR A 1 86 ? 12.120 10.919 -10.994 1.00 55.03 86 THR A CA 1
ATOM 60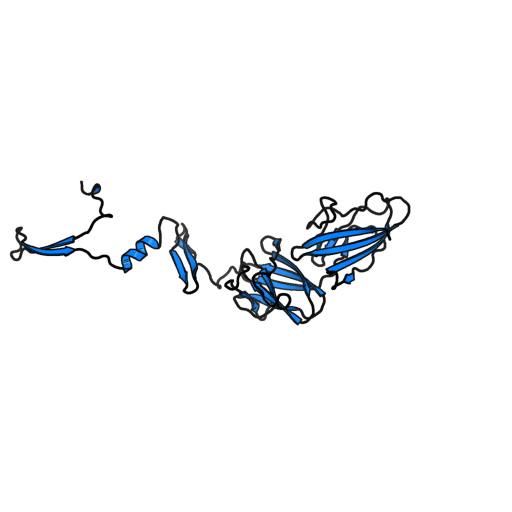9 C C . THR A 1 86 ? 11.812 9.478 -11.394 1.00 55.03 86 THR A C 1
ATOM 611 O O . THR A 1 86 ? 12.038 9.063 -12.531 1.00 55.03 86 THR A O 1
ATOM 614 N N . PHE A 1 87 ? 11.365 8.671 -10.429 1.00 65.94 87 PHE A N 1
ATOM 615 C CA . PHE A 1 87 ? 10.816 7.353 -10.727 1.00 65.94 87 PHE A CA 1
ATOM 616 C C . PHE A 1 87 ? 9.668 7.507 -11.745 1.00 65.94 87 PHE A C 1
ATOM 618 O O . PHE A 1 87 ? 9.035 8.568 -11.796 1.00 65.94 87 PHE A O 1
ATOM 625 N N . PRO A 1 88 ? 9.373 6.478 -12.559 1.00 66.31 88 PRO A N 1
ATOM 626 C CA . PRO A 1 88 ? 8.263 6.530 -13.504 1.00 66.31 88 PRO A CA 1
ATOM 627 C C . PRO A 1 88 ? 6.957 6.946 -12.818 1.00 66.31 88 PRO A C 1
ATOM 629 O O . PRO A 1 88 ? 6.700 6.558 -11.676 1.00 66.31 88 PRO A O 1
ATOM 632 N N . ALA A 1 89 ? 6.117 7.713 -13.522 1.00 71.44 89 ALA A N 1
ATOM 633 C CA . ALA A 1 89 ? 4.864 8.243 -12.974 1.00 71.44 89 ALA A CA 1
ATOM 634 C C . ALA A 1 89 ? 4.023 7.159 -12.279 1.00 71.44 89 ALA A C 1
ATOM 636 O O . ALA A 1 89 ? 3.502 7.386 -11.186 1.00 71.44 89 ALA A O 1
ATOM 637 N N . ASN A 1 90 ? 3.989 5.960 -12.863 1.00 80.50 90 ASN A N 1
ATOM 638 C CA . ASN A 1 90 ? 3.465 4.759 -12.231 1.00 80.50 90 ASN A CA 1
ATOM 639 C C . ASN A 1 90 ? 4.609 3.812 -11.896 1.00 80.50 90 ASN A C 1
ATOM 641 O O . ASN A 1 90 ? 5.449 3.509 -12.740 1.00 80.50 90 ASN A O 1
ATOM 645 N N . LEU A 1 91 ? 4.601 3.310 -10.669 1.00 87.88 91 LEU A N 1
ATOM 646 C CA . LEU A 1 91 ? 5.529 2.287 -10.233 1.00 87.88 91 LEU A CA 1
ATOM 647 C C . LEU A 1 91 ? 4.718 1.198 -9.549 1.00 87.88 91 LEU A C 1
ATOM 649 O O . LEU A 1 91 ? 3.903 1.496 -8.677 1.00 87.88 91 LEU A O 1
ATOM 653 N N . TYR A 1 92 ? 4.930 -0.042 -9.965 1.00 94.69 92 TYR A N 1
ATOM 654 C CA . TYR A 1 92 ? 4.222 -1.198 -9.440 1.00 94.69 92 TYR A CA 1
ATOM 655 C C . TYR A 1 92 ? 5.207 -2.082 -8.694 1.00 94.69 92 TYR A C 1
ATOM 657 O O . TYR A 1 92 ? 6.300 -2.342 -9.194 1.00 94.69 92 TYR A O 1
ATOM 665 N N . MET A 1 93 ? 4.834 -2.538 -7.508 1.00 98.12 93 MET A N 1
ATOM 666 C CA . MET A 1 93 ? 5.603 -3.486 -6.721 1.00 98.12 93 MET A CA 1
ATOM 667 C C . MET A 1 93 ? 5.241 -4.911 -7.128 1.00 98.12 93 MET A C 1
ATOM 669 O O . MET A 1 93 ? 4.078 -5.250 -7.308 1.00 98.12 93 MET A O 1
ATOM 673 N N . PHE A 1 94 ? 6.247 -5.765 -7.213 1.00 98.31 94 PHE A N 1
ATOM 674 C CA . PHE A 1 94 ? 6.117 -7.205 -7.417 1.00 98.31 94 PHE A CA 1
ATOM 675 C C . PHE A 1 94 ? 7.253 -7.912 -6.678 1.00 98.31 94 PHE A C 1
ATOM 677 O O . PHE A 1 94 ? 8.241 -7.281 -6.296 1.00 98.31 94 PHE A O 1
ATOM 684 N N . GLY A 1 95 ? 7.115 -9.204 -6.415 1.00 98.19 95 GLY A N 1
ATOM 685 C CA . GLY A 1 95 ? 8.063 -9.902 -5.560 1.00 98.19 95 GLY A CA 1
ATOM 686 C C . GLY A 1 95 ? 7.834 -11.397 -5.483 1.00 98.19 95 GLY A C 1
ATOM 687 O O . GLY A 1 95 ? 6.985 -11.957 -6.171 1.00 98.19 95 GLY A O 1
ATOM 688 N N . THR A 1 96 ? 8.552 -12.068 -4.590 1.00 98.50 96 THR A N 1
ATOM 689 C CA . THR A 1 96 ? 8.358 -13.510 -4.371 1.00 98.50 96 THR A CA 1
ATOM 690 C C . THR A 1 96 ? 6.934 -13.852 -3.933 1.00 98.50 96 THR A C 1
ATOM 692 O O . THR A 1 96 ? 6.450 -14.929 -4.257 1.00 98.50 96 THR A O 1
ATOM 695 N N . TYR A 1 97 ? 6.225 -12.924 -3.283 1.00 96.62 97 TYR A N 1
ATOM 696 C CA . TYR A 1 97 ? 4.829 -13.095 -2.866 1.00 96.62 97 TYR A CA 1
ATOM 697 C C . TYR A 1 97 ? 3.834 -13.245 -4.033 1.00 96.62 97 TYR A C 1
ATOM 699 O O . TYR A 1 97 ? 2.737 -13.758 -3.829 1.00 96.62 97 TYR A O 1
ATOM 707 N N . ASN A 1 98 ? 4.185 -12.788 -5.239 1.00 97.50 98 ASN A N 1
ATOM 708 C CA . ASN A 1 98 ? 3.391 -12.977 -6.455 1.00 97.50 98 ASN A CA 1
ATOM 709 C C . ASN A 1 98 ? 4.209 -13.637 -7.577 1.00 97.50 98 ASN A C 1
ATOM 711 O O . ASN A 1 98 ? 3.891 -13.481 -8.755 1.00 97.50 98 ASN A O 1
ATOM 715 N N . ASN A 1 99 ? 5.275 -14.357 -7.216 1.00 97.88 99 ASN A N 1
ATOM 716 C CA . ASN A 1 99 ? 6.197 -15.033 -8.130 1.00 97.88 99 ASN A CA 1
ATOM 717 C C . ASN A 1 99 ? 6.826 -14.099 -9.183 1.00 97.88 99 ASN A C 1
ATOM 719 O O . ASN A 1 99 ? 7.095 -14.527 -10.303 1.00 97.88 99 ASN A O 1
ATOM 723 N N . PHE A 1 100 ? 7.031 -12.821 -8.847 1.00 97.12 100 PHE A N 1
ATOM 724 C CA . PHE A 1 100 ? 7.465 -11.774 -9.777 1.00 97.12 100 PHE A CA 1
ATOM 725 C C . PHE A 1 100 ? 6.583 -11.675 -11.035 1.00 97.12 100 PHE A C 1
ATOM 727 O O . PHE A 1 100 ? 7.050 -11.323 -12.120 1.00 97.12 100 PHE A O 1
ATOM 734 N N . ASN A 1 101 ? 5.286 -11.959 -10.904 1.00 97.56 101 ASN A N 1
ATOM 735 C CA . ASN A 1 101 ? 4.334 -11.806 -11.995 1.00 97.56 101 ASN A CA 1
ATOM 736 C C . ASN A 1 101 ? 4.026 -10.317 -12.227 1.00 97.56 101 ASN A C 1
ATOM 738 O O . ASN A 1 101 ? 3.387 -9.661 -11.405 1.00 97.56 101 ASN A O 1
ATOM 742 N N . ALA A 1 102 ? 4.473 -9.785 -13.367 1.00 91.06 102 ALA A N 1
ATOM 743 C CA . ALA A 1 102 ? 4.284 -8.382 -13.727 1.00 91.06 102 ALA A CA 1
ATOM 744 C C . ALA A 1 102 ? 2.803 -7.985 -13.862 1.00 91.06 102 ALA A C 1
ATOM 746 O O . ALA A 1 102 ? 2.434 -6.868 -13.506 1.00 91.06 102 ALA A O 1
ATOM 747 N N . SER A 1 103 ? 1.941 -8.892 -14.329 1.00 94.19 103 SER A N 1
ATOM 748 C CA . SER A 1 103 ? 0.517 -8.607 -14.551 1.00 94.19 103 SER A CA 1
ATOM 749 C C . SER A 1 103 ? -0.276 -8.459 -13.251 1.00 94.19 103 SER A C 1
ATOM 751 O O . SER A 1 103 ? -1.341 -7.851 -13.256 1.00 94.19 103 SER A O 1
ATOM 753 N N . SER A 1 104 ? 0.227 -9.004 -12.139 1.00 96.69 104 SER A N 1
ATOM 754 C CA . SER A 1 104 ? -0.376 -8.875 -10.806 1.00 96.69 104 SER A CA 1
ATOM 755 C C . SER A 1 104 ? 0.432 -7.973 -9.870 1.00 96.69 104 SER A C 1
ATOM 757 O O . SER A 1 104 ? 0.270 -8.048 -8.654 1.00 96.69 104 SER A O 1
ATOM 759 N N . ALA A 1 105 ? 1.322 -7.140 -10.420 1.00 96.25 105 ALA A N 1
ATOM 760 C CA . ALA A 1 105 ? 2.069 -6.158 -9.644 1.00 96.25 105 ALA A CA 1
ATOM 761 C C . ALA A 1 105 ? 1.131 -5.076 -9.079 1.00 96.25 105 ALA A C 1
ATOM 763 O O . ALA A 1 105 ? 0.191 -4.650 -9.749 1.00 96.25 105 ALA A O 1
ATOM 764 N N . GLU A 1 106 ? 1.392 -4.611 -7.862 1.00 97.56 106 GLU A N 1
ATOM 765 C CA . GLU A 1 106 ? 0.530 -3.684 -7.122 1.00 97.56 106 GLU A CA 1
ATOM 766 C C . GLU A 1 106 ? 1.004 -2.234 -7.310 1.00 97.56 106 GLU A C 1
ATOM 768 O O . GLU A 1 106 ? 2.172 -1.923 -7.084 1.00 97.56 106 GLU A O 1
ATOM 773 N N . LEU A 1 107 ? 0.119 -1.329 -7.738 1.00 93.44 107 LEU A N 1
ATOM 774 C CA . LEU A 1 107 ? 0.458 0.079 -7.987 1.00 93.44 107 LEU A CA 1
ATOM 775 C C . LEU A 1 107 ? 0.726 0.825 -6.675 1.00 93.44 107 LEU A C 1
ATOM 777 O O . LEU A 1 107 ? -0.143 0.865 -5.808 1.00 93.44 107 LEU A O 1
ATOM 781 N N . LEU A 1 108 ? 1.883 1.481 -6.544 1.00 94.19 108 LEU A N 1
ATOM 782 C CA . LEU A 1 108 ? 2.122 2.363 -5.403 1.00 94.19 108 LEU A CA 1
ATOM 783 C C . LEU A 1 108 ? 1.285 3.643 -5.525 1.00 94.19 108 LEU A C 1
ATOM 785 O O . LEU A 1 108 ? 1.301 4.317 -6.563 1.00 94.19 108 LEU A O 1
ATOM 789 N N . ARG A 1 109 ? 0.630 4.028 -4.428 1.00 91.81 109 ARG A N 1
ATOM 790 C CA . ARG A 1 109 ? -0.134 5.273 -4.329 1.00 91.81 109 ARG A CA 1
ATOM 791 C C . ARG A 1 109 ? 0.808 6.470 -4.218 1.00 91.81 109 ARG A C 1
ATOM 793 O O . ARG A 1 109 ? 1.823 6.405 -3.530 1.00 91.81 109 ARG A O 1
ATOM 800 N N . ASN A 1 110 ? 0.450 7.592 -4.839 1.00 86.12 110 ASN A N 1
ATOM 801 C CA . ASN A 1 110 ? 1.112 8.873 -4.582 1.00 86.12 110 ASN A CA 1
ATOM 802 C C . ASN A 1 110 ? 0.718 9.392 -3.190 1.00 86.12 110 ASN A C 1
ATOM 804 O O . ASN A 1 110 ? -0.465 9.618 -2.930 1.00 86.12 110 ASN A O 1
ATOM 808 N N . SER A 1 111 ? 1.692 9.581 -2.301 1.00 84.25 111 SER A N 1
ATOM 809 C CA . SER A 1 111 ? 1.476 10.225 -0.996 1.00 84.25 111 SER A CA 1
ATOM 810 C C . SER A 1 111 ? 1.811 11.717 -1.028 1.00 84.25 111 SER A C 1
ATOM 812 O O . SER A 1 111 ? 1.222 12.494 -0.285 1.00 84.25 111 SER A O 1
ATOM 814 N N . SER A 1 112 ? 2.709 12.131 -1.920 1.00 79.44 112 SER A N 1
ATOM 815 C CA . SER A 1 112 ? 2.988 13.532 -2.246 1.00 79.44 112 SER A CA 1
ATOM 816 C C . SER A 1 112 ? 3.474 13.638 -3.697 1.00 79.44 112 SER A C 1
ATOM 818 O O . SER A 1 112 ? 3.551 12.636 -4.410 1.00 79.44 112 SER A O 1
ATOM 820 N N . SER A 1 113 ? 3.837 14.841 -4.150 1.00 73.81 113 SER A N 1
ATOM 821 C CA . SER A 1 113 ? 4.383 15.058 -5.499 1.00 73.81 113 SER A CA 1
ATOM 822 C C . SER A 1 113 ? 5.676 14.281 -5.777 1.00 73.81 113 SER A C 1
ATOM 824 O O . SER A 1 113 ? 5.964 13.977 -6.932 1.00 73.81 113 SER A O 1
ATOM 826 N N . ASN A 1 114 ? 6.447 13.949 -4.740 1.00 78.62 114 ASN A N 1
ATOM 827 C CA . ASN A 1 114 ? 7.732 13.257 -4.841 1.00 78.62 114 ASN A CA 1
ATOM 828 C C . ASN A 1 114 ? 7.802 11.977 -3.996 1.00 78.62 114 ASN A C 1
ATOM 830 O O . ASN A 1 114 ? 8.889 11.418 -3.834 1.00 78.62 114 ASN A O 1
ATOM 834 N N . GLN A 1 115 ? 6.674 11.518 -3.448 1.00 86.69 115 GLN A N 1
ATOM 835 C CA . GLN A 1 115 ? 6.623 10.318 -2.625 1.00 86.69 115 GLN A CA 1
ATOM 836 C C . GLN A 1 115 ? 5.529 9.364 -3.074 1.00 86.69 115 GLN A C 1
ATOM 838 O O . GLN A 1 115 ? 4.413 9.760 -3.423 1.00 86.69 115 GLN A O 1
ATOM 843 N N . LYS A 1 116 ? 5.861 8.080 -3.002 1.00 89.81 116 LYS A N 1
ATOM 844 C CA . LYS A 1 116 ? 4.927 6.981 -3.188 1.00 89.81 116 LYS A CA 1
ATOM 845 C C . LYS A 1 116 ? 4.913 6.088 -1.955 1.00 89.81 116 LYS A C 1
ATOM 847 O O . LYS A 1 116 ? 5.908 5.987 -1.239 1.00 89.81 116 LYS A O 1
ATOM 852 N N . THR A 1 117 ? 3.787 5.433 -1.716 1.00 94.38 117 THR A N 1
ATOM 853 C CA . THR A 1 117 ? 3.622 4.518 -0.590 1.00 94.38 117 THR A CA 1
ATOM 854 C C . THR A 1 117 ? 2.778 3.313 -0.992 1.00 94.38 117 THR A C 1
ATOM 856 O O . THR A 1 117 ? 1.908 3.412 -1.861 1.00 94.38 117 THR A O 1
ATOM 859 N N . GLY A 1 118 ? 3.050 2.176 -0.363 1.00 96.88 118 GLY A N 1
ATOM 860 C CA . GLY A 1 118 ? 2.253 0.961 -0.470 1.00 96.88 118 GLY A CA 1
ATOM 861 C C . GLY A 1 118 ? 2.275 0.164 0.832 1.00 96.88 118 GLY A C 1
ATOM 862 O O . GLY A 1 118 ? 3.198 0.334 1.628 1.00 96.88 118 GLY A O 1
ATOM 863 N N . TYR A 1 119 ? 1.285 -0.695 1.062 1.00 97.19 119 TYR A N 1
ATOM 864 C CA . TYR A 1 119 ? 1.109 -1.405 2.333 1.00 97.19 119 TYR A CA 1
ATOM 865 C C . TYR A 1 119 ? 0.830 -2.894 2.144 1.00 97.19 119 TYR A C 1
ATOM 867 O O . TYR A 1 119 ? -0.092 -3.274 1.429 1.00 97.19 119 TYR A O 1
ATOM 875 N N . LYS A 1 120 ? 1.600 -3.777 2.783 1.00 97.12 120 LYS A N 1
ATOM 876 C CA . LYS A 1 120 ? 1.354 -5.219 2.660 1.00 97.12 120 LYS A CA 1
ATOM 877 C C . LYS A 1 120 ? 1.948 -6.019 3.802 1.00 97.12 120 LYS A C 1
ATOM 879 O O . LYS A 1 120 ? 3.045 -5.726 4.270 1.00 97.12 120 LYS A O 1
ATOM 884 N N . TYR A 1 121 ? 1.280 -7.106 4.172 1.00 97.50 121 TYR A N 1
ATOM 885 C CA . TYR A 1 121 ? 1.934 -8.160 4.930 1.00 97.50 121 TYR A CA 1
ATOM 886 C C . TYR A 1 121 ? 2.959 -8.909 4.078 1.00 97.50 121 TYR A C 1
ATOM 888 O O . TYR A 1 121 ? 2.662 -9.326 2.956 1.00 97.50 121 TYR A O 1
ATOM 896 N N . PHE A 1 122 ? 4.131 -9.146 4.656 1.00 97.88 122 PHE A N 1
ATOM 897 C CA . PHE A 1 122 ? 5.158 -9.996 4.082 1.00 97.88 122 PHE A CA 1
ATOM 898 C C . PHE A 1 122 ? 5.644 -11.031 5.096 1.00 97.88 122 PHE A C 1
ATOM 900 O O . PHE A 1 122 ? 5.913 -10.682 6.251 1.00 97.88 122 PHE A O 1
ATOM 907 N N . PRO A 1 123 ? 5.822 -12.294 4.675 1.00 97.19 123 PRO A N 1
ATOM 908 C CA . PRO A 1 123 ? 6.672 -13.219 5.402 1.00 97.19 123 PRO A CA 1
ATOM 909 C C . PRO A 1 123 ? 8.150 -12.817 5.268 1.00 97.19 123 PRO A C 1
ATOM 911 O O . PRO A 1 123 ? 8.562 -12.157 4.306 1.00 97.19 123 PRO A O 1
ATOM 914 N N . ALA A 1 124 ? 8.961 -13.260 6.223 1.00 97.38 124 ALA A N 1
ATOM 915 C CA . ALA A 1 124 ? 10.407 -13.111 6.207 1.00 97.38 124 ALA A CA 1
ATOM 916 C C . ALA A 1 124 ? 11.010 -13.708 4.927 1.00 97.38 124 ALA A C 1
ATOM 918 O O . ALA A 1 124 ? 10.526 -14.709 4.396 1.00 97.38 124 ALA A O 1
ATOM 919 N N . ASN A 1 125 ? 12.106 -13.108 4.468 1.00 97.19 125 ASN A N 1
ATOM 920 C CA . ASN A 1 125 ? 12.805 -13.428 3.222 1.00 97.19 125 ASN A CA 1
ATOM 921 C C . ASN A 1 125 ? 11.994 -13.135 1.949 1.00 97.19 125 ASN A C 1
ATOM 923 O O . ASN A 1 125 ? 12.326 -13.637 0.873 1.00 97.19 125 ASN A O 1
ATOM 927 N N . THR A 1 126 ? 10.950 -12.303 2.035 1.00 98.56 126 THR A N 1
ATOM 928 C CA . THR A 1 126 ? 10.294 -11.791 0.828 1.00 98.56 126 THR A CA 1
ATOM 929 C C . THR A 1 126 ? 11.247 -10.870 0.080 1.00 98.56 126 THR A C 1
ATOM 931 O O . THR A 1 126 ? 11.847 -9.969 0.664 1.00 98.56 126 THR A O 1
ATOM 934 N N . GLN A 1 127 ? 11.361 -11.071 -1.228 1.00 98.44 127 GLN A N 1
ATOM 935 C CA . GLN A 1 127 ? 12.103 -10.179 -2.108 1.00 98.44 127 GLN A CA 1
ATOM 936 C C . GLN A 1 127 ? 11.122 -9.341 -2.908 1.00 98.44 127 GLN A C 1
ATOM 938 O O . GLN A 1 127 ? 10.184 -9.893 -3.484 1.00 98.44 127 GLN A O 1
ATOM 943 N N . ILE A 1 128 ? 11.352 -8.033 -2.971 1.00 98.44 128 ILE A N 1
ATOM 944 C CA . ILE A 1 128 ? 10.538 -7.109 -3.759 1.00 98.44 128 ILE A CA 1
ATOM 945 C C . ILE A 1 128 ? 11.401 -6.341 -4.758 1.00 98.44 128 ILE A C 1
ATOM 947 O O . ILE A 1 128 ? 12.573 -6.037 -4.521 1.00 98.44 128 ILE A O 1
ATOM 951 N N . LYS A 1 129 ? 10.787 -6.025 -5.890 1.00 97.56 129 LYS A N 1
ATOM 952 C CA . LYS A 1 129 ? 11.297 -5.143 -6.936 1.00 97.56 129 LYS A CA 1
ATOM 953 C C . LYS A 1 129 ? 10.149 -4.271 -7.434 1.00 97.56 129 LYS A C 1
ATOM 955 O O . LYS A 1 129 ? 9.018 -4.377 -6.951 1.00 97.56 129 LYS A O 1
ATOM 960 N N . PHE A 1 130 ? 10.437 -3.428 -8.417 1.00 96.19 130 PHE A N 1
ATOM 961 C CA . PHE A 1 130 ? 9.439 -2.554 -9.013 1.00 96.19 130 PHE A CA 1
ATOM 962 C C . PHE A 1 130 ? 9.470 -2.585 -10.538 1.00 96.19 130 PHE A C 1
ATOM 964 O O . PHE A 1 130 ? 10.505 -2.880 -11.127 1.00 96.19 130 PHE A O 1
ATOM 971 N N . ILE A 1 131 ? 8.353 -2.255 -11.180 1.00 89.25 131 ILE A N 1
ATOM 972 C CA . ILE A 1 131 ? 8.230 -2.130 -12.638 1.00 89.25 131 ILE A CA 1
ATOM 973 C C . ILE A 1 131 ? 7.477 -0.860 -13.026 1.00 89.25 131 ILE A C 1
ATOM 975 O O . ILE A 1 131 ? 6.594 -0.412 -12.297 1.00 89.25 131 ILE A O 1
ATOM 979 N N . ALA A 1 132 ? 7.803 -0.292 -14.189 1.00 83.62 132 ALA A N 1
ATOM 980 C CA . ALA A 1 132 ? 7.131 0.902 -14.727 1.00 83.62 132 ALA A CA 1
ATOM 981 C C . ALA A 1 132 ? 5.726 0.632 -15.315 1.00 83.62 132 ALA A C 1
ATOM 983 O O . ALA A 1 132 ? 5.028 1.564 -15.709 1.00 83.62 132 ALA A O 1
ATOM 984 N N . GLY A 1 133 ? 5.309 -0.633 -15.410 1.00 80.94 133 GLY A N 1
ATOM 985 C CA . GLY A 1 133 ? 4.017 -1.042 -15.962 1.00 80.94 133 GLY A CA 1
ATOM 986 C C . GLY A 1 133 ? 3.748 -2.528 -15.737 1.00 80.94 133 GLY A C 1
ATOM 987 O O . GLY A 1 133 ? 4.689 -3.304 -15.604 1.00 80.94 133 GLY A O 1
ATOM 988 N N . GLN A 1 134 ? 2.477 -2.936 -15.718 1.00 87.12 134 GLN A N 1
ATOM 989 C CA . GLN A 1 134 ? 2.052 -4.328 -15.489 1.00 87.12 134 GLN A CA 1
ATOM 990 C C . GLN A 1 134 ? 2.185 -5.199 -16.750 1.00 87.12 134 GLN A C 1
ATOM 992 O O . GLN A 1 134 ? 1.213 -5.741 -17.269 1.00 87.12 134 GLN A O 1
ATOM 997 N N . ASN A 1 135 ? 3.391 -5.287 -17.304 1.00 81.81 135 ASN A N 1
ATOM 998 C CA . ASN A 1 135 ? 3.693 -6.142 -18.449 1.00 81.81 135 ASN A CA 1
ATOM 999 C C . ASN A 1 135 ? 5.129 -6.668 -18.360 1.00 81.81 135 ASN A C 1
ATOM 1001 O O . ASN A 1 135 ? 5.993 -6.044 -17.748 1.00 81.81 135 ASN A O 1
ATOM 1005 N N . SER A 1 136 ? 5.394 -7.814 -18.986 1.00 77.25 136 SER A N 1
ATOM 1006 C CA . SER A 1 136 ? 6.700 -8.487 -18.927 1.00 77.25 136 SER A CA 1
ATOM 1007 C C . SER A 1 136 ? 7.848 -7.693 -19.558 1.00 77.25 136 SER A C 1
ATOM 1009 O O . SER A 1 136 ? 9.005 -7.964 -19.256 1.00 77.25 136 SER A O 1
ATOM 1011 N N . SER A 1 137 ? 7.540 -6.736 -20.434 1.00 79.00 137 SER A N 1
ATOM 1012 C CA . SER A 1 137 ? 8.529 -5.892 -21.113 1.00 79.00 137 SER A CA 1
ATOM 1013 C C . SER A 1 137 ? 8.839 -4.601 -20.347 1.00 79.00 137 SER A C 1
ATOM 1015 O O . SER A 1 137 ? 9.659 -3.803 -20.804 1.00 79.00 137 SER A O 1
ATOM 1017 N N . ALA A 1 138 ? 8.185 -4.360 -19.205 1.00 77.25 138 ALA A N 1
ATOM 1018 C CA . ALA A 1 138 ? 8.379 -3.150 -18.422 1.00 77.25 138 ALA A CA 1
ATOM 1019 C C . ALA A 1 138 ? 9.786 -3.095 -17.813 1.00 77.25 138 ALA A C 1
ATOM 1021 O O . ALA A 1 138 ? 10.332 -4.101 -17.360 1.00 77.25 138 ALA A O 1
ATOM 1022 N N . GLN A 1 139 ? 10.355 -1.887 -17.744 1.00 83.88 139 GLN A N 1
ATOM 1023 C CA . GLN A 1 139 ? 11.624 -1.661 -17.056 1.00 83.88 139 GLN A CA 1
ATOM 1024 C C . GLN A 1 139 ? 11.499 -2.085 -15.590 1.00 83.88 139 GLN A C 1
ATOM 1026 O O . GLN A 1 139 ? 10.632 -1.586 -14.869 1.00 83.88 139 GLN A O 1
ATOM 1031 N N . VAL A 1 140 ? 12.395 -2.975 -15.161 1.00 85.25 140 VAL A N 1
ATOM 1032 C CA . VAL A 1 140 ? 12.504 -3.441 -13.777 1.00 85.25 140 VAL A CA 1
ATOM 1033 C C . VAL A 1 140 ? 13.448 -2.530 -13.002 1.00 85.25 140 VAL A C 1
ATOM 1035 O O . VAL A 1 140 ? 14.513 -2.159 -13.494 1.00 85.25 140 VAL A O 1
ATOM 1038 N N . TYR A 1 141 ? 13.084 -2.208 -11.771 1.00 91.44 141 TYR A N 1
ATOM 1039 C CA . TYR A 1 141 ? 13.885 -1.445 -10.832 1.00 91.44 141 TYR A CA 1
ATOM 1040 C C . TYR A 1 141 ? 14.130 -2.259 -9.568 1.00 91.44 141 TYR A C 1
ATOM 1042 O O . TYR A 1 141 ? 13.270 -3.011 -9.100 1.00 91.44 141 TYR A O 1
ATOM 1050 N N . GLY A 1 142 ? 15.323 -2.090 -9.024 1.00 92.50 142 GLY A N 1
ATOM 1051 C CA . GLY A 1 142 ? 15.783 -2.741 -7.813 1.00 92.50 142 GLY A CA 1
ATOM 1052 C C . GLY A 1 142 ? 16.653 -1.799 -6.993 1.00 92.50 142 GLY A C 1
ATOM 1053 O O . GLY A 1 142 ? 16.666 -0.594 -7.240 1.00 92.50 142 GLY A O 1
ATOM 1054 N N . SER A 1 143 ? 17.371 -2.355 -6.031 1.00 91.75 143 SER A N 1
ATOM 1055 C CA . SER A 1 143 ? 18.269 -1.629 -5.147 1.00 91.75 143 SER A CA 1
ATOM 1056 C C . SER A 1 143 ? 19.701 -1.621 -5.676 1.00 91.75 143 SER A C 1
ATOM 1058 O O . SER A 1 143 ? 20.170 -2.600 -6.270 1.00 91.75 143 SER A O 1
ATOM 1060 N N . ASP A 1 144 ? 20.419 -0.537 -5.409 1.00 88.50 144 ASP A N 1
ATOM 1061 C CA . ASP A 1 144 ? 21.878 -0.554 -5.323 1.00 88.50 144 ASP A CA 1
ATOM 1062 C C . ASP A 1 144 ? 22.337 -0.926 -3.894 1.00 88.50 144 ASP A C 1
ATOM 1064 O O . ASP A 1 144 ? 21.548 -1.403 -3.072 1.00 88.50 144 ASP A O 1
ATOM 1068 N N . ASN A 1 145 ? 23.619 -0.712 -3.588 1.00 86.81 145 ASN A N 1
ATOM 1069 C CA . ASN A 1 145 ? 24.206 -1.000 -2.274 1.00 86.81 145 ASN A CA 1
ATOM 1070 C C . ASN A 1 145 ? 23.796 0.004 -1.178 1.00 86.81 145 ASN A C 1
ATOM 1072 O O . ASN A 1 145 ? 24.134 -0.190 -0.012 1.00 86.81 145 ASN A O 1
ATOM 1076 N N . GLN A 1 146 ? 23.103 1.083 -1.539 1.00 84.75 146 GLN A N 1
ATOM 1077 C CA . GLN A 1 146 ? 22.654 2.155 -0.653 1.00 84.75 146 GLN A CA 1
ATOM 1078 C C . GLN A 1 146 ? 21.118 2.237 -0.576 1.00 84.75 146 GLN A C 1
ATOM 1080 O O . GLN A 1 146 ? 20.585 3.196 -0.025 1.00 84.75 146 GLN A O 1
ATOM 1085 N N . ASN A 1 147 ? 20.402 1.224 -1.083 1.00 83.69 147 ASN A N 1
ATOM 1086 C CA . ASN A 1 147 ? 18.937 1.187 -1.202 1.00 83.69 147 ASN A CA 1
ATOM 1087 C C . ASN A 1 147 ? 18.341 2.267 -2.121 1.00 83.69 147 ASN A C 1
ATOM 1089 O O . ASN A 1 147 ? 17.137 2.542 -2.054 1.00 83.69 147 ASN A O 1
ATOM 1093 N N . ASN A 1 148 ? 19.144 2.854 -3.010 1.00 87.38 148 ASN A N 1
ATOM 1094 C CA . ASN A 1 148 ? 18.593 3.696 -4.058 1.00 87.38 148 ASN A CA 1
ATOM 1095 C C . ASN A 1 148 ? 17.901 2.830 -5.108 1.00 87.38 148 ASN A C 1
ATOM 1097 O O . ASN A 1 148 ? 18.353 1.733 -5.446 1.00 87.38 148 ASN A O 1
ATOM 1101 N N . LEU A 1 149 ? 16.812 3.357 -5.656 1.00 88.19 149 LEU A N 1
ATOM 1102 C CA . LEU A 1 149 ? 16.102 2.748 -6.763 1.00 88.19 149 LEU A CA 1
ATOM 1103 C C . LEU A 1 149 ? 16.899 2.939 -8.058 1.00 88.19 149 LEU A C 1
ATOM 1105 O O . LEU A 1 149 ? 17.034 4.059 -8.554 1.00 88.19 149 LEU A O 1
ATOM 1109 N N . ILE A 1 150 ? 17.366 1.840 -8.643 1.00 84.00 150 ILE A N 1
ATOM 1110 C CA . ILE A 1 150 ? 18.094 1.840 -9.914 1.00 84.00 150 ILE A CA 1
ATOM 1111 C C . ILE A 1 150 ? 17.489 0.844 -10.904 1.00 84.00 150 ILE A C 1
ATOM 1113 O O . ILE A 1 150 ? 16.929 -0.191 -10.527 1.00 84.00 150 ILE A O 1
ATOM 1117 N N . ALA A 1 151 ? 17.604 1.153 -12.196 1.00 84.69 151 ALA A N 1
ATOM 1118 C CA . ALA A 1 151 ? 17.201 0.237 -13.255 1.00 84.69 151 ALA A CA 1
ATOM 1119 C C . ALA A 1 151 ? 18.020 -1.059 -13.170 1.00 84.69 151 ALA A C 1
ATOM 1121 O O . ALA A 1 151 ? 19.240 -1.025 -13.028 1.00 84.69 151 ALA A O 1
ATOM 1122 N N . ASN A 1 152 ? 17.337 -2.200 -13.262 1.00 84.00 152 ASN A N 1
ATOM 1123 C CA . ASN A 1 152 ? 17.921 -3.543 -13.212 1.00 84.00 152 ASN A CA 1
ATOM 1124 C C . ASN A 1 152 ? 18.737 -3.847 -11.937 1.00 84.00 152 ASN A C 1
ATOM 1126 O O . ASN A 1 152 ? 19.586 -4.736 -11.951 1.00 84.00 152 ASN A O 1
ATOM 1130 N N . GLY A 1 153 ? 18.464 -3.143 -10.832 1.00 87.38 153 GLY A N 1
ATOM 1131 C CA . GLY A 1 153 ? 19.107 -3.386 -9.539 1.00 87.38 153 GLY A CA 1
ATOM 1132 C C . GLY A 1 153 ? 18.750 -4.727 -8.887 1.00 87.38 153 GLY A C 1
ATOM 1133 O O . GLY A 1 153 ? 17.926 -5.514 -9.378 1.00 87.38 153 GLY A O 1
ATOM 1134 N N . SER A 1 154 ? 19.353 -4.966 -7.725 1.00 95.12 154 SER A N 1
ATOM 1135 C CA . SER A 1 154 ? 19.098 -6.128 -6.866 1.00 95.12 154 SER A CA 1
ATOM 1136 C C . SER A 1 154 ? 17.706 -6.074 -6.225 1.00 95.12 154 SER A C 1
ATOM 1138 O O . SER A 1 154 ? 16.998 -5.077 -6.318 1.00 95.12 154 SER A O 1
ATOM 1140 N N . SER A 1 155 ? 17.244 -7.166 -5.620 1.00 97.56 155 SER A N 1
ATOM 1141 C CA . SER A 1 155 ? 15.973 -7.140 -4.882 1.00 97.56 155 SER A CA 1
ATOM 1142 C C . SER A 1 155 ? 16.130 -6.425 -3.540 1.00 97.56 155 SER A C 1
ATOM 1144 O O . SER A 1 155 ? 17.131 -6.628 -2.853 1.00 97.56 155 SER A O 1
ATOM 1146 N N . PHE A 1 156 ? 15.105 -5.682 -3.124 1.00 97.19 156 PHE A N 1
ATOM 1147 C CA . PHE A 1 156 ? 14.967 -5.266 -1.729 1.00 97.19 156 PHE A CA 1
ATOM 1148 C C . PHE A 1 156 ? 14.480 -6.467 -0.912 1.00 97.19 156 PHE A C 1
ATOM 1150 O O . PHE A 1 156 ? 13.581 -7.191 -1.349 1.00 97.19 156 PHE A O 1
ATOM 1157 N N . ASN A 1 157 ? 15.077 -6.698 0.256 1.00 96.00 157 ASN A N 1
ATOM 1158 C CA . ASN A 1 157 ? 14.796 -7.878 1.074 1.00 96.00 157 ASN A CA 1
ATOM 1159 C C . ASN A 1 157 ? 14.016 -7.492 2.333 1.00 96.00 157 ASN A C 1
ATOM 1161 O O . ASN A 1 157 ? 14.466 -6.663 3.121 1.00 96.00 157 ASN A O 1
ATOM 1165 N N . ILE A 1 158 ? 12.881 -8.149 2.549 1.00 97.50 158 ILE A N 1
ATOM 1166 C CA . ILE A 1 158 ? 12.132 -8.117 3.803 1.00 97.50 158 ILE A CA 1
ATOM 1167 C C . ILE A 1 158 ? 12.685 -9.219 4.706 1.00 97.50 158 ILE A C 1
ATOM 1169 O O . ILE A 1 158 ? 12.647 -10.395 4.352 1.00 97.50 158 ILE A O 1
ATOM 1173 N N . THR A 1 159 ? 13.208 -8.857 5.875 1.00 95.69 159 THR A N 1
ATOM 1174 C CA . THR A 1 159 ? 13.951 -9.788 6.743 1.00 95.69 159 THR A CA 1
ATOM 1175 C C . THR A 1 159 ? 13.114 -10.431 7.843 1.00 95.69 159 THR A C 1
ATOM 1177 O O . THR A 1 159 ? 13.538 -11.432 8.416 1.00 95.69 159 THR A O 1
ATOM 1180 N N . SER A 1 160 ? 11.925 -9.906 8.142 1.00 97.31 160 SER A N 1
ATOM 1181 C CA . SER A 1 160 ? 11.048 -10.449 9.178 1.00 97.31 160 SER A CA 1
ATOM 1182 C C . SER A 1 160 ? 9.585 -10.468 8.747 1.00 97.31 160 SER A C 1
ATOM 1184 O O . SER A 1 160 ? 9.179 -9.809 7.793 1.00 97.31 160 SER A O 1
ATOM 1186 N N . ASN A 1 161 ? 8.794 -11.282 9.445 1.00 97.31 161 ASN A N 1
ATOM 1187 C CA . ASN A 1 161 ? 7.348 -11.299 9.280 1.00 97.31 161 ASN A CA 1
ATOM 1188 C C . ASN A 1 161 ? 6.774 -9.967 9.775 1.00 97.31 161 ASN A C 1
ATOM 1190 O O . ASN A 1 161 ? 7.092 -9.532 10.885 1.00 97.31 161 ASN A O 1
ATOM 1194 N N . GLY A 1 162 ? 5.884 -9.352 9.006 1.00 96.94 162 GLY A N 1
ATOM 1195 C CA . GLY A 1 162 ? 5.275 -8.099 9.431 1.00 96.94 162 GLY A CA 1
ATOM 1196 C C . GLY A 1 162 ? 4.357 -7.490 8.397 1.00 96.94 162 GLY A C 1
ATOM 1197 O O . GLY A 1 162 ? 4.333 -7.912 7.243 1.00 96.94 162 GLY A O 1
ATOM 1198 N N . PHE A 1 163 ? 3.609 -6.481 8.826 1.00 97.31 163 PHE A N 1
ATOM 1199 C CA . PHE A 1 163 ? 2.851 -5.636 7.921 1.00 97.31 163 PHE A CA 1
ATOM 1200 C C . PHE A 1 163 ? 3.700 -4.414 7.607 1.00 97.31 163 PHE A C 1
ATOM 1202 O O . PHE A 1 163 ? 4.020 -3.643 8.500 1.00 97.31 163 PHE A O 1
ATOM 1209 N N . TYR A 1 164 ? 4.127 -4.267 6.362 1.00 97.81 164 TYR A N 1
ATOM 1210 C CA . TYR A 1 164 ? 5.092 -3.255 5.967 1.00 97.81 164 TYR A CA 1
ATOM 1211 C C . TYR A 1 164 ? 4.438 -2.113 5.216 1.00 97.81 164 TYR A C 1
ATOM 1213 O O . TYR A 1 164 ? 3.584 -2.322 4.355 1.00 97.81 164 TYR A O 1
ATOM 1221 N N . ARG A 1 165 ? 4.942 -0.912 5.479 1.00 97.06 165 ARG A N 1
ATOM 1222 C CA . ARG A 1 165 ? 4.912 0.198 4.542 1.00 97.06 165 ARG A CA 1
ATOM 1223 C C . ARG A 1 165 ? 6.122 0.101 3.615 1.00 97.06 165 ARG A C 1
ATOM 1225 O O . ARG A 1 165 ? 7.257 -0.044 4.069 1.00 97.06 165 ARG A O 1
ATOM 1232 N N . ILE A 1 166 ? 5.870 0.240 2.323 1.00 97.19 166 ILE A N 1
ATOM 1233 C CA . ILE A 1 166 ? 6.868 0.411 1.273 1.00 97.19 166 ILE A CA 1
ATOM 1234 C C . ILE A 1 166 ? 6.831 1.874 0.853 1.00 97.19 166 ILE A C 1
ATOM 1236 O O . ILE A 1 166 ? 5.942 2.293 0.114 1.00 97.19 166 ILE A O 1
ATOM 1240 N N . GLY A 1 167 ? 7.757 2.662 1.390 1.00 94.25 167 GLY A N 1
ATOM 1241 C CA . GLY A 1 167 ? 7.902 4.077 1.087 1.00 94.25 167 GLY A CA 1
ATOM 1242 C C . GLY A 1 167 ? 8.890 4.290 -0.047 1.00 94.25 167 GLY A C 1
ATOM 1243 O O . GLY A 1 167 ? 9.896 3.594 -0.149 1.00 94.25 167 GLY A O 1
ATOM 1244 N N . LEU A 1 168 ? 8.627 5.273 -0.897 1.00 91.88 168 LEU A N 1
ATOM 1245 C CA . LEU A 1 168 ? 9.569 5.692 -1.919 1.00 91.88 168 LEU A CA 1
ATOM 1246 C C . LEU A 1 168 ? 9.627 7.211 -1.953 1.00 91.88 168 LEU A C 1
ATOM 1248 O O . LEU A 1 168 ? 8.597 7.859 -2.113 1.00 91.88 168 LEU A O 1
ATOM 1252 N N . SER A 1 169 ? 10.828 7.761 -1.810 1.00 90.06 169 SER A N 1
ATOM 1253 C CA . SER A 1 169 ? 11.070 9.204 -1.776 1.00 90.06 169 SER A CA 1
ATOM 1254 C C . SER A 1 169 ? 12.026 9.601 -2.886 1.00 90.06 169 SER A C 1
ATOM 1256 O O . SER A 1 169 ? 13.122 9.049 -2.981 1.00 90.06 169 SER A O 1
ATOM 1258 N N . ASN A 1 170 ? 11.630 10.575 -3.703 1.00 84.06 170 ASN A N 1
ATOM 1259 C CA . ASN A 1 170 ? 12.493 11.190 -4.701 1.00 84.06 170 ASN A CA 1
ATOM 1260 C C . ASN A 1 170 ? 13.096 12.501 -4.182 1.00 84.06 170 ASN A C 1
ATOM 1262 O O . ASN A 1 170 ? 12.381 13.390 -3.711 1.00 84.06 170 ASN A O 1
ATOM 1266 N N . TYR A 1 171 ? 14.412 12.627 -4.336 1.00 82.00 171 TYR A N 1
ATOM 1267 C CA . TYR A 1 171 ? 15.201 13.797 -3.944 1.00 82.00 171 TYR A CA 1
ATOM 1268 C C . TYR A 1 171 ? 15.780 14.529 -5.165 1.00 82.00 171 TYR A C 1
ATOM 1270 O O . TYR A 1 171 ? 16.837 15.155 -5.088 1.00 82.00 171 TYR A O 1
ATOM 1278 N N . GLY A 1 172 ? 15.133 14.405 -6.328 1.00 71.81 172 GLY A N 1
ATOM 1279 C CA . GLY A 1 172 ? 15.657 14.875 -7.608 1.00 71.81 172 GLY A CA 1
ATOM 1280 C C . GLY A 1 172 ? 16.765 13.961 -8.121 1.00 71.81 172 GLY A C 1
ATOM 1281 O O . GLY A 1 172 ? 16.547 13.188 -9.044 1.00 71.81 172 GLY A O 1
ATOM 1282 N N . MET A 1 173 ? 17.951 13.976 -7.511 1.00 71.56 173 MET A N 1
ATOM 1283 C CA . MET A 1 173 ? 19.127 13.258 -8.034 1.00 71.56 173 MET A CA 1
ATOM 1284 C C . MET A 1 173 ? 19.103 11.745 -7.808 1.00 71.56 173 MET A C 1
ATOM 1286 O O . MET A 1 173 ? 19.649 11.011 -8.625 1.00 71.56 173 MET A O 1
ATOM 1290 N N . TYR A 1 174 ? 18.451 11.282 -6.747 1.00 76.19 174 TYR A N 1
ATOM 1291 C CA . TYR A 1 174 ? 18.287 9.866 -6.411 1.00 76.19 174 TYR A CA 1
ATOM 1292 C C . TYR A 1 174 ? 16.889 9.628 -5.825 1.00 76.19 174 TYR A C 1
ATOM 1294 O O . TYR A 1 174 ? 16.203 10.566 -5.399 1.00 76.19 174 TYR A O 1
ATOM 1302 N N . SER A 1 175 ? 16.476 8.364 -5.795 1.00 86.19 175 SER A N 1
ATOM 1303 C CA . SER A 1 175 ? 15.253 7.929 -5.123 1.00 86.19 175 SER A CA 1
ATOM 1304 C C . SER A 1 175 ? 15.580 6.801 -4.160 1.00 86.19 175 SER A C 1
ATOM 1306 O O . SER A 1 175 ? 16.302 5.885 -4.537 1.00 86.19 175 SER A O 1
ATOM 1308 N N . ILE A 1 176 ? 15.041 6.849 -2.946 1.00 90.19 176 ILE A N 1
ATOM 1309 C CA . ILE A 1 176 ? 15.251 5.825 -1.915 1.00 90.19 176 ILE A CA 1
ATOM 1310 C C . ILE A 1 176 ? 13.964 5.038 -1.732 1.00 90.19 176 ILE A C 1
ATOM 1312 O O . ILE A 1 176 ? 12.882 5.628 -1.695 1.00 90.19 176 ILE A O 1
ATOM 1316 N N . VAL A 1 177 ? 14.096 3.724 -1.573 1.00 93.75 177 VAL A N 1
ATOM 1317 C CA . VAL A 1 177 ? 13.010 2.862 -1.100 1.00 93.75 177 VAL A CA 1
ATOM 1318 C C . VAL A 1 177 ? 13.228 2.565 0.381 1.00 93.75 177 VAL A C 1
ATOM 1320 O O . VAL A 1 177 ? 14.300 2.104 0.772 1.00 93.75 177 VAL A O 1
ATOM 1323 N N . SER A 1 178 ? 12.211 2.809 1.204 1.00 93.94 178 SER A N 1
ATOM 1324 C CA . SER A 1 178 ? 12.162 2.389 2.602 1.00 93.94 178 SER A CA 1
ATOM 1325 C C . SER A 1 178 ? 11.165 1.248 2.785 1.00 93.94 178 SER A C 1
ATOM 1327 O O . SER A 1 178 ? 10.091 1.221 2.183 1.00 93.94 178 SER A O 1
ATOM 1329 N N . THR A 1 179 ? 11.525 0.284 3.629 1.00 95.00 179 THR A N 1
ATOM 1330 C CA . THR A 1 179 ? 10.644 -0.812 4.037 1.00 95.00 179 THR A CA 1
ATOM 1331 C C . THR A 1 179 ? 10.508 -0.770 5.551 1.00 95.00 179 THR A C 1
ATOM 1333 O O . THR A 1 179 ? 11.455 -1.074 6.276 1.00 95.00 179 THR A O 1
ATOM 1336 N N . GLU A 1 180 ? 9.343 -0.370 6.036 1.00 95.44 180 GLU A N 1
ATOM 1337 C CA . GLU A 1 180 ? 9.093 -0.100 7.451 1.00 95.44 180 GLU A CA 1
ATOM 1338 C C . GLU A 1 180 ? 8.023 -1.062 7.956 1.00 95.44 180 GLU A C 1
ATOM 1340 O O . GLU A 1 180 ? 6.912 -1.058 7.439 1.00 95.44 180 GLU A O 1
ATOM 1345 N N . ASN A 1 181 ? 8.334 -1.891 8.953 1.00 95.50 181 ASN A N 1
ATOM 1346 C CA . ASN A 1 181 ? 7.310 -2.699 9.614 1.00 95.50 181 ASN A CA 1
ATOM 1347 C C . ASN A 1 181 ? 6.432 -1.763 10.460 1.00 95.50 181 ASN A C 1
ATOM 1349 O O . ASN A 1 181 ? 6.951 -1.013 11.291 1.00 95.50 181 ASN A O 1
ATOM 1353 N N . ILE A 1 182 ? 5.126 -1.778 10.223 1.00 95.31 182 ILE A N 1
ATOM 1354 C CA . ILE A 1 182 ? 4.162 -0.884 10.855 1.00 95.31 182 ILE A CA 1
ATOM 1355 C C . ILE A 1 182 ? 3.219 -1.652 11.774 1.00 95.31 182 ILE A C 1
ATOM 1357 O O . ILE A 1 182 ? 2.870 -2.808 11.537 1.00 95.31 182 ILE A O 1
ATOM 1361 N N . ASN A 1 183 ? 2.765 -0.963 12.817 1.00 94.00 183 ASN A N 1
ATOM 1362 C CA . ASN A 1 183 ? 1.726 -1.448 13.705 1.00 94.00 183 ASN A CA 1
ATOM 1363 C C . ASN A 1 183 ? 0.669 -0.347 13.850 1.00 94.00 183 ASN A C 1
ATOM 1365 O O . ASN A 1 183 ? 0.886 0.593 14.617 1.00 94.00 183 ASN A O 1
ATOM 1369 N N . PRO A 1 184 ? -0.441 -0.423 13.093 1.00 96.12 184 PRO A N 1
ATOM 1370 C CA . PRO A 1 184 ? -1.495 0.578 13.159 1.00 96.12 184 PRO A CA 1
ATOM 1371 C C . PRO A 1 184 ? -1.971 0.789 14.596 1.00 96.12 184 PRO A C 1
ATOM 1373 O O . PRO A 1 184 ? -2.095 -0.158 15.369 1.00 96.12 184 PRO A O 1
ATOM 1376 N N . SER A 1 185 ? -2.262 2.030 14.951 1.00 95.38 185 SER A N 1
ATOM 1377 C CA . SER A 1 185 ? -2.735 2.420 16.279 1.00 95.38 185 SER A CA 1
ATOM 1378 C C . SER A 1 185 ? -3.958 3.318 16.153 1.00 95.38 185 SER A C 1
ATOM 1380 O O . SER A 1 185 ? -4.328 3.714 15.055 1.00 95.38 185 SER A O 1
ATOM 1382 N N . THR A 1 186 ? -4.607 3.646 17.262 1.00 96.06 186 THR A N 1
ATOM 1383 C CA . THR A 1 186 ? -5.737 4.583 17.270 1.00 96.06 186 THR A CA 1
ATOM 1384 C C . THR A 1 186 ? -5.292 5.939 17.795 1.00 96.06 186 THR A C 1
ATOM 1386 O O . THR A 1 186 ? -4.480 6.015 18.716 1.00 96.06 186 THR A O 1
ATOM 1389 N N . SER A 1 187 ? -5.852 7.021 17.266 1.00 94.31 187 SER A N 1
ATOM 1390 C CA . SER A 1 187 ? -5.624 8.385 17.762 1.00 94.31 187 SER A CA 1
ATOM 1391 C C . SER A 1 187 ? -6.943 9.124 17.990 1.00 94.31 187 SER A C 1
ATOM 1393 O O . SER A 1 187 ? -7.985 8.689 17.509 1.00 94.31 187 SER A O 1
ATOM 1395 N N . ASN A 1 188 ? -6.889 10.246 18.717 1.00 89.56 188 ASN A N 1
ATOM 1396 C CA . ASN A 1 188 ? -8.039 11.098 19.070 1.00 89.56 188 ASN A CA 1
ATOM 1397 C C . ASN A 1 188 ? -9.055 10.468 20.043 1.00 89.56 188 ASN A C 1
ATOM 1399 O O . ASN A 1 188 ? -10.213 10.870 20.078 1.00 89.56 188 ASN A O 1
ATOM 1403 N N . LEU A 1 189 ? -8.617 9.518 20.874 1.00 92.62 189 LEU A N 1
ATOM 1404 C CA . LEU A 1 189 ? -9.446 8.911 21.920 1.00 92.62 189 LEU A CA 1
ATOM 1405 C C . LEU A 1 189 ? -9.196 9.540 23.292 1.00 92.62 189 LEU A C 1
ATOM 1407 O O . LEU A 1 189 ? -8.076 9.933 23.620 1.00 92.62 189 LEU A O 1
ATOM 1411 N N . SER A 1 190 ? -10.244 9.577 24.118 1.00 94.75 190 SER A N 1
ATOM 1412 C CA . SER A 1 190 ? -10.125 9.920 25.536 1.00 94.75 190 SER A CA 1
ATOM 1413 C C . SER A 1 190 ? -9.241 8.912 26.269 1.00 94.75 190 SER A C 1
ATOM 1415 O O . SER A 1 190 ? -9.384 7.704 26.087 1.00 94.75 190 SER A O 1
ATOM 1417 N N . SER A 1 191 ? -8.404 9.402 27.186 1.00 93.25 191 SER A N 1
ATOM 1418 C CA . SER A 1 191 ? -7.589 8.565 28.076 1.00 93.25 191 SER A CA 1
ATOM 1419 C C . SER A 1 191 ? -8.412 7.692 29.031 1.00 93.25 191 SER A C 1
ATOM 1421 O O . SER A 1 191 ? -7.864 6.793 29.661 1.00 93.25 191 SER A O 1
ATOM 1423 N N . SER A 1 192 ? -9.722 7.942 29.149 1.00 95.38 192 SER A N 1
ATOM 1424 C CA . SER A 1 192 ? -10.642 7.106 29.932 1.00 95.38 192 SER A CA 1
ATOM 1425 C C . SER A 1 192 ? -11.052 5.813 29.217 1.00 95.38 192 SER A C 1
ATOM 1427 O O . SER A 1 192 ? -11.626 4.933 29.852 1.00 95.38 192 SER A O 1
ATOM 1429 N N . ILE A 1 193 ? -10.798 5.699 27.909 1.00 97.62 193 ILE A N 1
ATOM 1430 C CA . ILE A 1 193 ? -11.089 4.499 27.120 1.00 97.62 193 ILE A CA 1
ATOM 1431 C C . ILE A 1 193 ? -9.840 3.622 27.109 1.00 97.62 193 ILE A C 1
ATOM 1433 O O . ILE A 1 193 ? -8.759 4.068 26.728 1.00 97.62 193 ILE A O 1
ATOM 1437 N N . ILE A 1 194 ? -9.989 2.357 27.497 1.00 97.50 194 ILE A N 1
ATOM 1438 C CA . ILE A 1 194 ? -8.888 1.393 27.446 1.00 97.50 194 ILE A CA 1
ATOM 1439 C C . ILE A 1 194 ? -8.844 0.795 26.042 1.00 97.50 194 ILE A C 1
ATOM 1441 O O . ILE A 1 194 ? -9.836 0.229 25.582 1.00 97.50 194 ILE A O 1
ATOM 1445 N N . VAL A 1 195 ? -7.695 0.900 25.377 1.00 97.56 195 VAL A N 1
ATOM 1446 C CA . VAL A 1 195 ? -7.471 0.369 24.026 1.00 97.56 195 VAL A CA 1
ATOM 1447 C C . VAL A 1 195 ? -6.462 -0.773 24.094 1.00 97.56 195 VAL A C 1
ATOM 1449 O O . VAL A 1 195 ? -5.411 -0.634 24.720 1.00 97.56 195 VAL A O 1
ATOM 1452 N N . SER A 1 196 ? -6.773 -1.914 23.479 1.00 97.38 196 SER A N 1
ATOM 1453 C CA . SER A 1 196 ? -5.817 -3.022 23.378 1.00 97.38 196 SER A CA 1
ATOM 1454 C C . SER A 1 196 ? -4.694 -2.711 22.392 1.00 97.38 196 SER A C 1
ATOM 1456 O O . SER A 1 196 ? -4.845 -1.893 21.487 1.00 97.38 196 SER A O 1
ATOM 1458 N N . ASN A 1 197 ? -3.600 -3.468 22.477 1.00 95.38 197 ASN A N 1
ATOM 1459 C CA . ASN A 1 197 ? -2.650 -3.526 21.371 1.00 95.38 197 ASN A CA 1
ATOM 1460 C C . ASN A 1 197 ? -3.348 -4.037 20.104 1.00 95.38 197 ASN A C 1
ATOM 1462 O O . ASN A 1 197 ? -4.176 -4.952 20.165 1.00 95.38 197 ASN A O 1
ATOM 1466 N N . THR A 1 198 ? -2.972 -3.472 18.962 1.00 96.81 198 THR A N 1
ATOM 1467 C CA 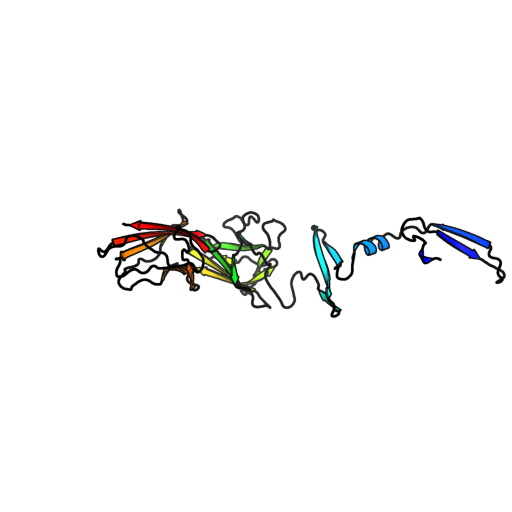. THR A 1 198 ? -3.395 -3.968 17.657 1.00 96.81 198 THR A CA 1
ATOM 1468 C C . THR A 1 198 ? -2.735 -5.313 17.378 1.00 96.81 198 THR A C 1
ATOM 1470 O O . THR A 1 198 ? -1.530 -5.489 17.567 1.00 96.81 198 THR A O 1
ATOM 1473 N N . THR A 1 199 ? -3.530 -6.272 16.917 1.00 97.06 199 THR A N 1
ATOM 1474 C CA . THR A 1 199 ? -3.054 -7.591 16.477 1.00 97.06 199 THR A CA 1
ATOM 1475 C C . THR A 1 199 ? -3.401 -7.798 15.010 1.00 97.06 199 THR A C 1
ATOM 1477 O O . THR A 1 199 ? -4.371 -7.216 14.539 1.00 97.06 199 THR A O 1
ATOM 1480 N N . TYR A 1 200 ? -2.622 -8.601 14.281 1.00 97.69 200 TYR A N 1
ATOM 1481 C CA . TYR A 1 200 ? -2.862 -8.908 12.868 1.00 97.69 200 TYR A CA 1
ATOM 1482 C C . TYR A 1 200 ? -2.972 -10.418 12.654 1.00 97.69 200 TYR A C 1
ATOM 1484 O O . TYR A 1 200 ? -2.081 -11.177 13.041 1.00 97.69 200 TYR A O 1
ATOM 1492 N N . ASN A 1 201 ? -4.056 -10.852 12.016 1.00 96.94 201 ASN A N 1
ATOM 1493 C CA . ASN A 1 201 ? -4.286 -12.235 11.631 1.00 96.94 201 ASN A CA 1
ATOM 1494 C C . ASN A 1 201 ? -3.994 -12.413 10.135 1.00 96.94 201 ASN A C 1
ATOM 1496 O O . ASN A 1 201 ? -4.749 -11.952 9.277 1.00 96.94 201 ASN A O 1
ATOM 1500 N N . VAL A 1 202 ? -2.905 -13.127 9.841 1.00 94.69 202 VAL A N 1
ATOM 1501 C CA . VAL A 1 202 ? -2.424 -13.391 8.476 1.00 94.69 202 VAL A CA 1
ATOM 1502 C C . VAL A 1 202 ? -3.431 -14.205 7.660 1.00 94.69 202 VAL A C 1
ATOM 1504 O O . VAL A 1 202 ? -3.580 -13.965 6.467 1.00 94.69 202 VAL A O 1
ATOM 1507 N N . ALA A 1 203 ? -4.153 -15.138 8.288 1.00 95.31 203 ALA A N 1
ATOM 1508 C CA . ALA A 1 203 ? -5.098 -16.006 7.587 1.00 95.31 203 ALA A CA 1
ATOM 1509 C C . ALA A 1 203 ? -6.328 -15.239 7.085 1.00 95.31 203 ALA A C 1
ATOM 1511 O O . ALA A 1 203 ? -6.885 -15.578 6.045 1.00 95.31 203 ALA A O 1
ATOM 1512 N N . THR A 1 204 ? -6.745 -14.200 7.811 1.00 95.69 204 THR A N 1
ATOM 1513 C CA . THR A 1 204 ? -7.903 -13.375 7.443 1.00 95.69 204 THR A CA 1
ATOM 1514 C C . THR A 1 204 ? -7.515 -12.040 6.813 1.00 95.69 204 THR A C 1
ATOM 1516 O O . THR A 1 204 ? -8.402 -11.322 6.366 1.00 95.69 204 THR A O 1
ATOM 1519 N N . ASN A 1 205 ? -6.224 -11.687 6.801 1.00 94.62 205 ASN A N 1
ATOM 1520 C CA . ASN A 1 205 ? -5.711 -10.365 6.430 1.00 94.62 205 ASN A CA 1
ATOM 1521 C C . ASN A 1 205 ? -6.423 -9.223 7.183 1.00 94.62 205 ASN A C 1
ATOM 1523 O O . ASN A 1 205 ? -6.847 -8.229 6.591 1.00 94.62 205 ASN A O 1
ATOM 1527 N N . LYS A 1 206 ? -6.606 -9.398 8.498 1.00 97.31 206 LYS A N 1
ATOM 1528 C CA . LYS A 1 206 ? -7.312 -8.424 9.339 1.00 97.31 206 LYS A CA 1
ATOM 1529 C C . LYS A 1 206 ? -6.517 -8.051 10.572 1.00 97.31 206 LYS A C 1
ATOM 1531 O O . LYS A 1 206 ? -5.941 -8.910 11.236 1.00 97.31 206 LYS A O 1
ATOM 1536 N N . PHE A 1 207 ? -6.564 -6.772 10.896 1.00 98.38 207 PHE A N 1
ATOM 1537 C CA . PHE A 1 207 ? -6.200 -6.235 12.188 1.00 98.38 207 PHE A CA 1
ATOM 1538 C C . PHE A 1 207 ? -7.376 -6.311 13.160 1.00 98.38 207 PHE A C 1
ATOM 1540 O O . PHE A 1 207 ? -8.538 -6.299 12.750 1.00 98.38 207 PHE A O 1
ATOM 1547 N N . THR A 1 208 ? -7.080 -6.366 14.454 1.00 98.44 208 THR A N 1
ATOM 1548 C CA . THR A 1 208 ? -8.079 -6.326 15.525 1.00 98.44 208 THR A CA 1
ATOM 1549 C C . THR A 1 208 ? -7.626 -5.416 16.658 1.00 98.44 208 THR A C 1
ATOM 1551 O O . THR A 1 208 ? -6.485 -5.519 17.116 1.00 98.44 208 THR A O 1
ATOM 1554 N N . ILE A 1 209 ? -8.540 -4.555 17.116 1.00 98.19 209 ILE A N 1
ATOM 1555 C CA . ILE A 1 209 ? -8.385 -3.657 18.269 1.00 98.19 209 ILE A CA 1
ATOM 1556 C C . ILE A 1 209 ? -9.666 -3.724 19.105 1.00 98.19 209 ILE A C 1
ATOM 1558 O O . ILE A 1 209 ? -10.766 -3.754 18.551 1.00 98.19 209 ILE A O 1
ATOM 1562 N N . THR A 1 210 ? -9.548 -3.733 20.431 1.00 98.31 210 THR A N 1
ATOM 1563 C CA . THR A 1 210 ? -10.696 -3.628 21.339 1.00 98.31 210 THR A CA 1
ATOM 1564 C C . THR A 1 210 ? -10.661 -2.331 22.132 1.00 98.31 210 THR A C 1
ATOM 1566 O O . THR A 1 210 ? -9.601 -1.922 22.606 1.00 98.31 210 THR A O 1
ATOM 1569 N N . PHE A 1 211 ? -11.835 -1.742 22.322 1.00 98.25 211 PHE A N 1
ATOM 1570 C CA . PHE A 1 211 ? -12.084 -0.549 23.120 1.00 98.25 211 PHE A CA 1
ATOM 1571 C C . PHE A 1 211 ? -12.967 -0.928 24.302 1.00 98.25 211 PHE A C 1
ATOM 1573 O O . PHE A 1 211 ? -14.027 -1.520 24.099 1.00 98.25 211 PHE A O 1
ATOM 1580 N N . SER A 1 212 ? -12.571 -0.556 25.514 1.00 98.06 212 SER A N 1
ATOM 1581 C CA . SER A 1 212 ? -13.334 -0.849 26.726 1.00 98.06 212 SER A CA 1
ATOM 1582 C C . SER A 1 212 ? -13.698 0.425 27.475 1.00 98.06 212 SER A C 1
ATOM 1584 O O . SER A 1 212 ? -12.879 1.336 27.608 1.00 98.06 212 SER A O 1
ATOM 1586 N N . GLY A 1 213 ? -14.928 0.474 27.990 1.00 97.56 213 GLY A N 1
ATOM 1587 C CA . GLY A 1 213 ? -15.422 1.612 28.769 1.00 97.56 213 GLY A CA 1
ATOM 1588 C C . GLY A 1 213 ? -15.910 2.804 27.935 1.00 97.56 213 GLY A C 1
ATOM 1589 O O . GLY A 1 213 ? -15.875 3.941 28.403 1.00 97.56 213 GLY A O 1
ATOM 1590 N N . VAL A 1 214 ? -16.357 2.570 26.701 1.00 98.06 214 VAL A N 1
ATOM 1591 C CA . VAL A 1 214 ? -16.836 3.621 25.791 1.00 98.06 214 VAL A CA 1
ATOM 1592 C C . VAL A 1 214 ? -18.230 4.097 26.217 1.00 98.06 214 VAL A C 1
ATOM 1594 O O . VAL A 1 214 ? -19.130 3.279 26.419 1.00 98.06 214 VAL A O 1
ATOM 1597 N N . THR A 1 215 ? -18.420 5.412 26.327 1.00 97.94 215 THR A N 1
ATOM 1598 C CA . THR A 1 215 ? -19.699 6.077 26.627 1.00 97.94 215 THR A CA 1
ATOM 1599 C C . THR A 1 215 ? -19.928 7.262 25.688 1.00 97.94 215 THR A C 1
ATOM 1601 O O . THR A 1 215 ? -19.008 7.760 25.042 1.00 97.94 215 THR A O 1
ATOM 1604 N N . SER A 1 216 ? -21.152 7.789 25.657 1.00 96.75 216 SER A N 1
ATOM 1605 C CA . SER A 1 216 ? -21.474 9.019 24.921 1.00 96.75 216 SER A CA 1
ATOM 1606 C C . SER A 1 216 ? -20.781 10.271 25.474 1.00 96.75 216 SER A C 1
ATOM 1608 O O . SER A 1 216 ? -20.780 11.300 24.810 1.00 96.75 216 SER A O 1
ATOM 1610 N N . SER A 1 217 ? -20.226 10.219 26.692 1.00 96.56 217 SER A N 1
ATOM 1611 C CA . SER A 1 217 ? -19.560 11.359 27.334 1.00 96.56 217 SER A CA 1
ATOM 1612 C C . SER A 1 217 ? -18.042 11.368 27.151 1.00 96.56 217 SER A C 1
ATOM 1614 O O . SER A 1 217 ? -17.422 12.400 27.394 1.00 96.56 217 SER A O 1
ATOM 1616 N N . ASN A 1 218 ? -17.428 10.240 26.778 1.00 96.62 218 ASN A N 1
ATOM 1617 C CA . ASN A 1 218 ? -15.971 10.118 26.644 1.00 96.62 218 ASN A CA 1
ATOM 1618 C C . ASN A 1 218 ? -15.496 9.799 25.217 1.00 96.62 218 ASN A C 1
ATOM 1620 O O . ASN A 1 218 ? -14.288 9.737 24.993 1.00 96.62 218 ASN A O 1
ATOM 1624 N N . PHE A 1 219 ? -16.410 9.612 24.262 1.00 97.06 219 PHE A N 1
ATOM 1625 C CA . PHE A 1 219 ? -16.087 9.240 22.889 1.00 97.06 219 PHE A CA 1
ATOM 1626 C C . PHE A 1 219 ? -16.528 10.313 21.890 1.00 97.06 219 PHE A C 1
ATOM 1628 O O . PHE A 1 219 ? -17.709 10.634 21.788 1.00 97.06 219 PHE A O 1
ATOM 1635 N N . SER A 1 220 ? -15.573 10.823 21.114 1.00 94.50 220 SER A N 1
ATOM 1636 C CA . SER A 1 220 ? -15.781 11.826 20.056 1.00 94.50 220 SER A CA 1
ATOM 1637 C C . SER A 1 220 ? -15.407 11.320 18.656 1.00 94.50 220 SER A C 1
ATOM 1639 O O . SER A 1 220 ? -15.376 12.098 17.706 1.00 94.50 220 SER A O 1
ATOM 1641 N N . GLY A 1 221 ? -15.110 10.026 18.527 1.00 95.81 221 GLY A N 1
ATOM 1642 C CA . GLY A 1 221 ? -14.551 9.416 17.323 1.00 95.81 221 GLY A CA 1
ATOM 1643 C C . GLY A 1 221 ? -13.035 9.235 17.391 1.00 95.81 221 GLY A C 1
ATOM 1644 O O . GLY A 1 221 ? -12.378 9.754 18.290 1.00 95.81 221 GLY A O 1
ATOM 1645 N N . PHE A 1 222 ? -12.487 8.465 16.456 1.00 97.19 222 PHE A N 1
ATOM 1646 C CA . PHE A 1 222 ? -11.055 8.171 16.364 1.00 97.19 222 PHE A CA 1
ATOM 1647 C C . PHE A 1 222 ? -10.621 7.988 14.911 1.00 97.19 222 PHE A C 1
ATOM 1649 O O . PHE A 1 222 ? -11.449 7.852 14.019 1.00 97.19 222 PHE A O 1
ATOM 1656 N N . VAL A 1 223 ? -9.316 7.947 14.674 1.00 97.69 223 VAL A N 1
ATOM 1657 C CA . VAL A 1 223 ? -8.736 7.519 13.390 1.00 97.69 223 VAL A CA 1
ATOM 1658 C C . VAL A 1 223 ? -7.749 6.386 13.634 1.00 97.69 223 VAL A C 1
ATOM 1660 O O . VAL A 1 223 ? -7.224 6.251 14.747 1.00 97.69 223 VAL A O 1
ATOM 1663 N N . ILE A 1 224 ? -7.485 5.580 12.608 1.00 98.00 224 ILE A N 1
ATOM 1664 C CA . ILE A 1 224 ? -6.359 4.646 12.618 1.00 98.00 224 ILE A CA 1
ATOM 1665 C C . ILE A 1 224 ? -5.117 5.387 12.130 1.00 98.00 224 ILE A C 1
ATOM 1667 O O . ILE A 1 224 ? -5.083 5.873 11.007 1.00 98.00 224 ILE A O 1
ATOM 1671 N N . THR A 1 225 ? -4.087 5.463 12.959 1.00 96.38 225 THR A N 1
ATOM 1672 C CA . THR A 1 225 ? -2.810 6.099 12.634 1.00 96.38 225 THR A CA 1
ATOM 1673 C C . THR A 1 225 ? -1.768 5.032 12.330 1.00 96.38 225 THR A C 1
ATOM 1675 O O . THR A 1 225 ? -1.506 4.140 13.142 1.00 96.38 225 THR A O 1
ATOM 1678 N N . LEU A 1 226 ? -1.150 5.138 11.160 1.00 94.75 226 LEU A N 1
ATOM 1679 C CA . LEU A 1 226 ? -0.016 4.323 10.739 1.00 94.75 226 LEU A CA 1
ATOM 1680 C C . LEU A 1 226 ? 1.287 4.936 11.281 1.00 94.75 226 LEU A C 1
ATOM 1682 O O . LEU A 1 226 ? 1.353 6.137 11.532 1.00 94.75 226 LEU A O 1
ATOM 1686 N N . ASN A 1 227 ? 2.351 4.142 11.454 1.00 87.56 227 ASN A N 1
ATOM 1687 C CA . ASN A 1 227 ? 3.600 4.608 12.091 1.00 87.56 227 ASN A CA 1
ATOM 1688 C C . ASN A 1 227 ? 4.238 5.834 11.410 1.00 87.56 227 ASN A C 1
ATOM 1690 O O . ASN A 1 227 ? 4.964 6.584 12.056 1.00 87.56 227 ASN A O 1
ATOM 1694 N N . ASN A 1 228 ? 3.977 6.044 10.119 1.00 83.50 228 ASN A N 1
ATOM 1695 C CA . ASN A 1 228 ? 4.447 7.202 9.357 1.00 83.50 228 ASN A CA 1
ATOM 1696 C C . ASN A 1 228 ? 3.585 8.466 9.558 1.00 83.50 228 ASN A C 1
ATOM 1698 O O . ASN A 1 228 ? 3.793 9.453 8.858 1.00 83.50 228 ASN A O 1
ATOM 1702 N N . GLY A 1 229 ? 2.610 8.430 10.469 1.00 88.81 229 GLY A N 1
ATOM 1703 C CA . GLY A 1 229 ? 1.686 9.526 10.759 1.00 88.81 229 GLY A CA 1
ATOM 1704 C C . G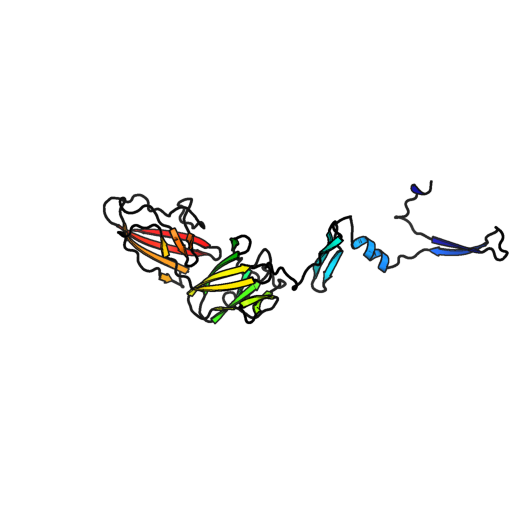LY A 1 229 ? 0.491 9.620 9.809 1.00 88.81 229 GLY A C 1
ATOM 1705 O O . GLY A 1 229 ? -0.354 10.487 10.005 1.00 88.81 229 GLY A O 1
ATOM 1706 N N . GLU A 1 230 ? 0.394 8.747 8.802 1.00 92.94 230 GLU A N 1
ATOM 1707 C CA . GLU A 1 230 ? -0.775 8.693 7.923 1.00 92.94 230 GLU A CA 1
ATOM 1708 C C . GLU A 1 230 ? -2.006 8.239 8.712 1.00 92.94 230 GLU A C 1
ATOM 1710 O O . GLU A 1 230 ? -1.944 7.261 9.460 1.00 92.94 230 GLU A O 1
ATOM 1715 N N . GLN A 1 231 ? -3.111 8.963 8.554 1.00 95.31 231 GLN A N 1
ATOM 1716 C CA . GLN A 1 231 ? -4.357 8.709 9.268 1.00 95.31 231 GLN A CA 1
ATOM 1717 C C . GLN A 1 231 ? -5.395 8.131 8.313 1.00 95.31 231 GLN A C 1
ATOM 1719 O O . GLN A 1 231 ? -5.562 8.626 7.201 1.00 95.31 231 GLN A O 1
ATOM 1724 N N . LEU A 1 232 ? -6.101 7.100 8.761 1.00 96.50 232 LEU A N 1
ATOM 1725 C CA . LEU A 1 232 ? -7.223 6.488 8.067 1.00 96.50 232 LEU A CA 1
ATOM 1726 C C . LEU A 1 232 ? -8.490 6.784 8.869 1.00 96.50 232 LEU A C 1
ATOM 1728 O O . LEU A 1 232 ? -8.622 6.369 10.027 1.00 96.50 232 LEU A O 1
ATOM 1732 N N . GLY A 1 233 ? -9.385 7.539 8.248 1.00 95.75 233 GLY A N 1
ATOM 1733 C CA . GLY A 1 233 ? -10.706 7.868 8.767 1.00 95.75 233 GLY A CA 1
ATOM 1734 C C . GLY A 1 233 ? -11.792 7.343 7.836 1.00 95.75 233 GLY A C 1
ATOM 1735 O O . GLY A 1 233 ? -11.525 6.481 7.006 1.00 95.75 233 GLY A O 1
ATOM 1736 N N . ASP A 1 234 ? -13.001 7.871 7.962 1.00 94.31 234 ASP A N 1
ATOM 1737 C CA . ASP A 1 234 ? -14.154 7.505 7.141 1.00 94.31 234 ASP A CA 1
ATOM 1738 C C . ASP A 1 234 ? -15.038 8.741 6.935 1.00 94.31 234 ASP A C 1
ATOM 1740 O O . ASP A 1 234 ? -15.673 9.236 7.870 1.00 94.31 234 ASP A O 1
ATOM 1744 N N . ASN A 1 235 ? -15.046 9.287 5.718 1.00 88.12 235 ASN A N 1
ATOM 1745 C CA . ASN A 1 235 ? -15.809 10.498 5.415 1.00 88.12 235 ASN A CA 1
ATOM 1746 C C . ASN A 1 235 ? -17.313 10.246 5.283 1.00 88.12 235 ASN A C 1
ATOM 1748 O O . ASN A 1 235 ? -18.096 11.182 5.456 1.00 88.12 235 ASN A O 1
ATOM 1752 N N . LEU A 1 236 ? -17.718 9.017 4.958 1.00 88.25 236 LEU A N 1
ATOM 1753 C CA . LEU A 1 236 ? -19.107 8.667 4.651 1.00 88.25 236 LEU A CA 1
ATOM 1754 C C . LEU A 1 236 ? -19.761 7.803 5.734 1.00 88.25 236 LEU A C 1
ATOM 1756 O O . LEU A 1 236 ? -20.961 7.542 5.662 1.00 88.25 236 LEU A O 1
ATOM 1760 N N . SER A 1 237 ? -18.999 7.412 6.759 1.00 90.69 237 SER A N 1
ATOM 1761 C CA . SER A 1 237 ? -19.411 6.447 7.783 1.00 90.69 237 SER A CA 1
ATOM 1762 C C . SER A 1 237 ? -19.934 5.142 7.169 1.00 90.69 237 SER A C 1
ATOM 1764 O O . SER A 1 237 ? -20.907 4.567 7.662 1.00 90.69 237 SER A O 1
ATOM 1766 N N . ASP A 1 238 ? -19.322 4.698 6.068 1.00 90.56 238 ASP A N 1
ATOM 1767 C CA . ASP A 1 238 ? -19.748 3.522 5.302 1.00 90.56 238 ASP A CA 1
ATOM 1768 C C . ASP A 1 238 ? -18.949 2.250 5.634 1.00 90.56 238 ASP A C 1
ATOM 1770 O O . ASP A 1 238 ? -19.230 1.175 5.097 1.00 90.56 238 ASP A O 1
ATOM 1774 N N . GLY A 1 239 ? -17.994 2.348 6.565 1.00 92.25 239 GLY A N 1
ATOM 1775 C CA . GLY A 1 239 ? -17.132 1.234 6.943 1.00 92.25 239 GLY A CA 1
ATOM 1776 C C . GLY A 1 239 ? -15.907 1.086 6.043 1.00 92.25 239 GLY A C 1
ATOM 1777 O O . GLY A 1 239 ? -15.232 0.059 6.123 1.00 92.25 239 GLY A O 1
ATOM 1778 N N . SER A 1 240 ? -15.601 2.078 5.207 1.00 94.44 240 SER A N 1
ATOM 1779 C CA . SER A 1 240 ? -14.420 2.105 4.344 1.00 94.44 240 SER A CA 1
ATOM 1780 C C . SER A 1 240 ? -13.432 3.171 4.799 1.00 94.44 240 SER A C 1
ATOM 1782 O O . SER A 1 240 ? -13.806 4.226 5.303 1.00 94.44 240 SER A O 1
ATOM 1784 N N . PHE A 1 241 ? -12.142 2.886 4.643 1.00 93.06 241 PHE A N 1
ATOM 1785 C CA . PHE A 1 241 ? -11.105 3.848 4.986 1.00 93.06 241 PHE A CA 1
ATOM 1786 C C . PHE A 1 241 ? -10.863 4.855 3.869 1.00 93.06 241 PHE A C 1
ATOM 1788 O O . PHE A 1 241 ? -10.554 4.479 2.736 1.00 93.06 241 PHE A O 1
ATOM 1795 N N . ASP A 1 242 ? -10.851 6.124 4.262 1.00 90.50 242 ASP A N 1
ATOM 1796 C CA . ASP A 1 242 ? -10.320 7.242 3.502 1.00 90.50 242 ASP A CA 1
ATOM 1797 C C . ASP A 1 242 ? -9.005 7.720 4.125 1.00 90.50 242 ASP A C 1
ATOM 1799 O O . ASP A 1 242 ? -8.908 7.973 5.334 1.00 90.50 242 ASP A O 1
ATOM 1803 N N . VAL A 1 243 ? -7.986 7.913 3.287 1.00 90.69 243 VAL A N 1
ATOM 1804 C CA . VAL A 1 243 ? -6.735 8.548 3.715 1.00 90.69 243 VAL A CA 1
ATOM 1805 C C . VAL A 1 243 ? -7.023 9.997 4.107 1.00 90.69 243 VAL A C 1
ATOM 1807 O O . VAL A 1 243 ? -7.554 10.770 3.311 1.00 90.69 243 VAL A O 1
ATOM 1810 N N . ASN A 1 244 ? -6.644 10.363 5.330 1.00 89.00 244 ASN A N 1
ATOM 1811 C CA . ASN A 1 244 ? -6.995 11.621 5.994 1.00 89.00 244 ASN A CA 1
ATOM 1812 C C . ASN A 1 244 ? -8.513 11.863 6.067 1.00 89.00 244 ASN A C 1
ATOM 1814 O O . ASN A 1 244 ? -8.971 13.005 6.015 1.00 89.00 244 ASN A O 1
ATOM 1818 N N . GLY A 1 245 ? -9.287 10.780 6.158 1.00 89.56 245 GLY A N 1
ATOM 1819 C CA . GLY A 1 245 ? -10.726 10.836 6.353 1.00 89.56 245 GLY A CA 1
ATOM 1820 C C . GLY A 1 245 ? -11.128 11.398 7.715 1.00 89.56 245 GLY A C 1
ATOM 1821 O O . GLY A 1 245 ? -10.323 11.539 8.638 1.00 89.56 245 GLY A O 1
ATOM 1822 N N . SER A 1 246 ? -12.418 11.682 7.839 1.00 92.75 246 SER A N 1
ATOM 1823 C CA . SER A 1 246 ? -13.042 12.137 9.079 1.00 92.75 246 SER A CA 1
ATOM 1824 C C . SER A 1 246 ? -12.968 11.072 10.179 1.00 92.75 246 SER A C 1
ATOM 1826 O O . SER A 1 246 ? -12.827 9.882 9.905 1.00 92.75 246 SER A O 1
ATOM 1828 N N . SER A 1 247 ? -13.065 11.485 11.445 1.00 96.75 247 SER A N 1
ATOM 1829 C CA . SER A 1 247 ? -13.049 10.543 12.570 1.00 96.75 247 SER A CA 1
ATOM 1830 C C . SER A 1 247 ? -14.149 9.485 12.438 1.00 96.75 247 SER A C 1
ATOM 1832 O O . SER A 1 247 ? -15.323 9.813 12.280 1.00 96.75 247 SER A O 1
ATOM 1834 N N . ILE A 1 248 ? -13.767 8.221 12.599 1.00 97.69 248 ILE A N 1
ATOM 1835 C CA . ILE A 1 248 ? -14.663 7.070 12.690 1.00 97.69 248 ILE A CA 1
ATOM 1836 C C . ILE A 1 248 ? -15.483 7.199 13.968 1.00 97.69 248 ILE A C 1
ATOM 1838 O O . ILE A 1 248 ? -14.933 7.387 15.059 1.00 97.69 248 ILE A O 1
ATOM 1842 N N . THR A 1 249 ? -16.803 7.084 13.842 1.00 95.25 249 THR A N 1
ATOM 1843 C CA . THR A 1 249 ? -17.737 7.214 14.964 1.00 95.25 249 THR A CA 1
ATOM 1844 C C . THR A 1 249 ? -18.440 5.896 15.277 1.00 95.25 249 THR A C 1
ATOM 1846 O O . THR A 1 249 ? -18.512 4.988 14.454 1.00 95.25 249 THR A O 1
ATOM 1849 N N . ILE A 1 250 ? -18.956 5.781 16.501 1.00 94.81 250 ILE A N 1
ATOM 1850 C CA . ILE A 1 250 ? -19.819 4.677 16.924 1.00 94.81 250 ILE A CA 1
ATOM 1851 C C . ILE A 1 250 ? -21.183 5.299 17.240 1.00 94.81 250 ILE A C 1
ATOM 1853 O O . ILE A 1 250 ? -21.277 6.084 18.190 1.00 94.81 250 ILE A O 1
ATOM 1857 N N . PRO A 1 251 ? -22.238 5.010 16.459 1.00 91.00 251 PRO A N 1
ATOM 1858 C CA . PRO A 1 251 ? -23.543 5.613 16.684 1.00 91.00 251 PRO A CA 1
ATOM 1859 C C . PRO A 1 251 ? -24.221 5.030 17.932 1.00 91.00 251 PRO A C 1
ATOM 1861 O O . PRO A 1 251 ? -23.929 3.915 18.366 1.00 91.00 251 PRO A O 1
ATOM 1864 N N . ASN A 1 252 ? -25.191 5.767 18.479 1.00 92.44 252 ASN A N 1
ATOM 1865 C CA . ASN A 1 252 ? -26.080 5.306 19.557 1.00 92.44 252 ASN A CA 1
ATOM 1866 C C . ASN A 1 252 ? -25.371 4.912 20.870 1.00 92.44 252 ASN A C 1
ATOM 1868 O O . ASN A 1 252 ? -25.834 4.028 21.600 1.00 92.44 252 ASN A O 1
ATOM 1872 N N . LEU A 1 253 ? -24.249 5.562 21.192 1.00 96.25 253 LEU A N 1
ATOM 1873 C CA . LEU A 1 253 ? -23.633 5.449 22.514 1.00 96.25 253 LEU A CA 1
ATOM 1874 C C . LEU A 1 253 ? -24.538 6.061 23.594 1.00 96.25 253 LEU A C 1
ATOM 1876 O O . LEU A 1 253 ? -25.250 7.035 23.356 1.00 96.25 253 LEU A O 1
ATOM 1880 N N . THR A 1 254 ? -24.480 5.503 24.801 1.00 96.50 254 THR A N 1
ATOM 1881 C CA . THR A 1 254 ? -25.186 6.013 25.985 1.00 96.50 254 THR A CA 1
ATOM 1882 C C . THR A 1 254 ? -24.189 6.294 27.109 1.00 96.50 254 THR A C 1
ATOM 1884 O O . THR A 1 254 ? -22.991 6.046 26.970 1.00 96.50 254 THR A O 1
ATOM 1887 N N . LEU A 1 255 ? -24.669 6.797 28.250 1.00 97.00 255 LEU A N 1
ATOM 1888 C CA . LEU A 1 255 ? -23.836 6.982 29.443 1.00 97.00 255 LEU A CA 1
ATOM 1889 C C . LEU A 1 255 ? -23.386 5.653 30.079 1.00 97.00 255 LEU A C 1
ATOM 1891 O O . LEU A 1 255 ? -22.471 5.657 30.899 1.00 97.00 255 LEU A O 1
ATOM 1895 N N . THR A 1 256 ? -24.005 4.522 29.722 1.00 97.50 256 THR A N 1
ATOM 1896 C CA . THR A 1 256 ? -23.602 3.196 30.208 1.00 97.50 256 THR A CA 1
ATOM 1897 C C . THR A 1 256 ? -22.355 2.720 29.455 1.00 97.50 256 THR A C 1
ATOM 1899 O O . THR A 1 256 ? -22.410 2.629 28.227 1.00 97.50 256 THR A O 1
ATOM 1902 N N . PRO A 1 257 ? -21.256 2.371 30.153 1.00 97.44 257 PRO A N 1
ATOM 1903 C CA . PRO A 1 257 ? -20.039 1.880 29.512 1.00 97.44 257 PRO A CA 1
ATOM 1904 C C . PRO A 1 257 ? -20.270 0.613 28.689 1.00 97.44 257 PRO A C 1
ATOM 1906 O O . PRO A 1 257 ? -20.918 -0.329 29.150 1.00 97.44 257 PRO A O 1
ATOM 1909 N N . LYS A 1 258 ? -19.706 0.586 27.481 1.00 97.94 258 LYS A N 1
ATOM 1910 C CA . LYS A 1 258 ? -19.735 -0.558 26.563 1.00 97.94 258 LYS A CA 1
ATOM 1911 C C . LYS A 1 258 ? -18.343 -0.879 26.035 1.00 97.94 258 LYS A C 1
ATOM 1913 O O . LYS A 1 258 ? -17.470 -0.010 25.988 1.00 97.94 258 LYS A O 1
ATOM 1918 N N . ASN A 1 259 ? -18.168 -2.125 25.604 1.00 98.12 259 ASN A N 1
ATOM 1919 C CA . ASN A 1 259 ? -16.947 -2.590 24.966 1.00 98.12 259 ASN A CA 1
ATOM 1920 C C . ASN A 1 259 ? -17.211 -2.863 23.486 1.00 98.12 259 ASN A C 1
ATOM 1922 O O . ASN A 1 259 ? -18.294 -3.302 23.095 1.00 98.12 259 ASN A O 1
ATOM 1926 N N . PHE A 1 260 ? -16.212 -2.589 22.660 1.00 98.50 260 PHE A N 1
ATOM 1927 C CA . PHE A 1 260 ? -16.288 -2.740 21.217 1.00 98.50 260 PHE A CA 1
ATOM 1928 C C . PHE A 1 260 ? -15.037 -3.426 20.696 1.00 98.50 260 PHE A C 1
ATOM 1930 O O . PHE A 1 260 ? -13.935 -3.222 21.200 1.00 98.50 260 PHE A O 1
ATOM 1937 N N . LYS A 1 261 ? -15.208 -4.208 19.639 1.00 98.25 261 LYS A N 1
ATOM 1938 C CA . LYS A 1 261 ? -14.131 -4.766 18.832 1.00 98.25 261 LYS A CA 1
ATOM 1939 C C . LYS A 1 261 ? -14.208 -4.151 17.446 1.00 98.25 261 LYS A C 1
ATOM 1941 O O . LYS A 1 261 ? -15.269 -4.184 16.826 1.00 98.25 261 LYS A O 1
ATOM 1946 N N . MET A 1 262 ? -13.086 -3.636 16.966 1.00 98.12 262 MET A N 1
ATOM 1947 C CA . MET A 1 262 ? -12.899 -3.253 15.577 1.00 98.12 262 MET A CA 1
ATOM 1948 C C . MET A 1 262 ? -12.044 -4.300 14.876 1.00 98.12 262 MET A C 1
ATOM 1950 O O . MET A 1 262 ? -10.978 -4.674 15.366 1.00 98.12 262 MET A O 1
ATOM 1954 N N . GLU A 1 263 ? -12.506 -4.739 13.714 1.00 98.44 263 GLU A N 1
ATOM 1955 C CA . GLU A 1 263 ? -11.737 -5.556 12.781 1.00 98.44 263 GLU A CA 1
ATOM 1956 C C . GLU A 1 263 ? -11.596 -4.805 11.467 1.00 98.44 263 GLU A C 1
ATOM 1958 O O . GLU A 1 263 ? -12.586 -4.264 10.978 1.00 98.44 263 GLU A O 1
ATOM 1963 N N . PHE A 1 264 ? -10.397 -4.762 10.890 1.00 98.31 264 PHE A N 1
ATOM 1964 C CA . PHE A 1 264 ? -10.168 -3.992 9.668 1.00 98.31 264 PHE A CA 1
ATOM 1965 C C . PHE A 1 264 ? -9.066 -4.559 8.782 1.00 98.31 264 PHE A C 1
ATOM 1967 O O . PHE A 1 264 ? -8.157 -5.230 9.261 1.00 98.31 264 PHE A O 1
ATOM 1974 N N . SER A 1 265 ? -9.137 -4.275 7.487 1.00 96.69 265 SER A N 1
ATOM 1975 C CA . SER A 1 265 ? -8.093 -4.574 6.507 1.00 96.69 265 SER A CA 1
ATOM 1976 C C . SER A 1 265 ? -7.511 -3.281 5.941 1.00 96.69 265 SER A C 1
ATOM 1978 O O . SER A 1 265 ? -8.196 -2.264 5.869 1.00 96.69 265 SER A O 1
ATOM 1980 N N . ILE A 1 266 ? -6.243 -3.330 5.533 1.00 96.00 266 ILE A N 1
ATOM 1981 C CA . ILE A 1 266 ? -5.571 -2.249 4.808 1.00 96.00 266 ILE A CA 1
ATOM 1982 C C . ILE A 1 266 ? -5.090 -2.836 3.479 1.00 96.00 266 ILE A C 1
ATOM 1984 O O . ILE A 1 266 ? -4.321 -3.800 3.462 1.00 96.00 266 ILE A O 1
ATOM 1988 N N . ASN A 1 267 ? -5.579 -2.280 2.377 1.00 94.38 267 ASN A N 1
ATOM 1989 C CA . ASN A 1 267 ? -5.166 -2.603 1.017 1.00 94.38 267 ASN A CA 1
ATOM 1990 C C . ASN A 1 267 ? -3.838 -1.916 0.682 1.00 94.38 267 ASN A C 1
ATOM 1992 O O . ASN A 1 267 ? -3.366 -1.035 1.403 1.00 94.38 267 ASN A O 1
ATOM 1996 N N . PHE A 1 268 ? -3.243 -2.288 -0.453 1.00 95.88 268 PHE A N 1
ATOM 1997 C CA . PHE A 1 268 ? -1.928 -1.781 -0.841 1.00 95.88 268 PHE A CA 1
ATOM 1998 C C . PHE A 1 268 ? -1.856 -0.255 -0.950 1.00 95.88 268 PHE A C 1
ATOM 2000 O O . PHE A 1 268 ? -0.831 0.325 -0.619 1.00 95.88 268 PHE A O 1
ATOM 2007 N N . ASP A 1 269 ? -2.940 0.409 -1.331 1.00 91.75 269 ASP A N 1
ATOM 2008 C CA . ASP A 1 269 ? -3.033 1.863 -1.473 1.00 91.75 269 ASP A CA 1
ATOM 2009 C C . ASP A 1 269 ? -3.523 2.593 -0.208 1.00 91.75 269 ASP A C 1
ATOM 2011 O O . ASP A 1 269 ? -3.782 3.794 -0.266 1.00 91.75 269 ASP A O 1
ATOM 2015 N N . ALA A 1 270 ? -3.599 1.904 0.934 1.00 91.62 270 ALA A N 1
ATOM 2016 C CA . ALA A 1 270 ? -4.151 2.380 2.207 1.00 91.62 270 ALA A CA 1
ATOM 2017 C C . ALA A 1 270 ? -5.681 2.531 2.268 1.00 91.62 270 ALA A C 1
ATOM 2019 O O . ALA A 1 270 ? -6.206 2.879 3.325 1.00 91.62 270 ALA A O 1
ATOM 2020 N N . THR A 1 271 ? -6.408 2.213 1.193 1.00 89.81 271 THR A N 1
ATOM 2021 C CA . THR A 1 271 ? -7.856 1.984 1.302 1.00 89.81 271 THR A CA 1
ATOM 2022 C C . THR A 1 271 ? -8.119 0.718 2.114 1.00 89.81 271 THR A C 1
ATOM 2024 O O . THR A 1 271 ? -7.211 -0.061 2.409 1.00 89.81 271 THR A O 1
ATOM 2027 N N . GLY A 1 272 ? -9.366 0.463 2.479 1.00 91.12 272 GLY A N 1
ATOM 2028 C CA . GLY A 1 272 ? -9.715 -0.756 3.191 1.00 91.12 272 GLY A CA 1
ATOM 2029 C C . GLY A 1 272 ? -11.109 -0.682 3.763 1.00 91.12 272 GLY A C 1
ATOM 2030 O O . GLY A 1 272 ? -11.834 0.275 3.515 1.00 91.12 272 GLY A O 1
ATOM 2031 N N . THR A 1 273 ? -11.470 -1.699 4.532 1.00 96.12 273 THR A N 1
ATOM 2032 C CA . THR A 1 273 ? -12.772 -1.758 5.197 1.00 96.12 273 THR A CA 1
ATOM 2033 C C . THR A 1 273 ? -12.600 -2.132 6.652 1.00 96.12 273 THR A C 1
ATOM 2035 O O . THR A 1 273 ? -11.684 -2.885 6.999 1.00 96.12 273 THR A O 1
ATOM 2038 N N . TYR A 1 274 ? -13.515 -1.668 7.488 1.00 98.31 274 TYR A N 1
ATOM 2039 C CA . TYR A 1 274 ? -13.567 -1.986 8.898 1.00 98.31 274 TYR A CA 1
ATOM 2040 C C . TYR A 1 274 ? -14.989 -2.307 9.351 1.00 98.31 274 TYR A C 1
ATOM 2042 O O . TYR A 1 274 ? -15.984 -1.913 8.751 1.00 98.31 274 TYR A O 1
ATOM 2050 N N . THR A 1 275 ? -15.079 -3.034 10.456 1.00 98.00 275 THR A N 1
ATOM 2051 C CA . THR A 1 275 ? -16.335 -3.329 11.143 1.00 98.00 275 THR A CA 1
ATOM 2052 C C . THR A 1 275 ? -16.149 -3.115 12.631 1.00 98.00 275 THR A C 1
ATOM 2054 O O . THR A 1 275 ? -15.140 -3.561 13.181 1.00 98.00 275 THR A O 1
ATOM 2057 N N . ILE A 1 276 ? -17.125 -2.489 13.288 1.00 98.06 276 ILE A N 1
ATOM 2058 C CA . ILE A 1 276 ? -17.151 -2.318 14.742 1.00 98.06 276 ILE A CA 1
ATOM 2059 C C . ILE A 1 276 ? -18.337 -3.096 15.305 1.00 98.06 276 ILE A C 1
ATOM 2061 O O . ILE A 1 276 ? -19.484 -2.862 14.933 1.00 98.06 276 ILE A O 1
ATOM 2065 N N . THR A 1 277 ? -18.062 -4.016 16.222 1.00 97.81 277 THR A N 1
ATOM 2066 C CA . THR A 1 277 ? -19.072 -4.844 16.891 1.00 97.81 277 THR A CA 1
ATOM 2067 C C . THR A 1 277 ? -18.996 -4.639 18.395 1.00 97.81 277 THR A C 1
ATOM 2069 O O . THR A 1 277 ? -17.902 -4.683 18.958 1.00 97.81 277 THR A O 1
ATOM 2072 N N . GLN A 1 278 ? -20.138 -4.450 19.056 1.00 97.50 278 GLN A N 1
ATOM 2073 C CA . GLN A 1 278 ? -20.199 -4.471 20.520 1.00 97.50 278 GLN A CA 1
ATOM 2074 C C . GLN A 1 278 ? -19.888 -5.893 21.024 1.00 97.50 278 GLN A C 1
ATOM 2076 O O . GLN A 1 278 ? -20.374 -6.858 20.430 1.00 97.50 278 GLN A O 1
ATOM 2081 N N . ILE A 1 279 ? -19.090 -6.015 22.088 1.00 96.88 279 ILE A N 1
ATOM 2082 C CA . ILE A 1 279 ? -18.691 -7.290 22.715 1.00 96.88 279 ILE A CA 1
ATOM 2083 C C . ILE A 1 279 ? -18.957 -7.299 24.218 1.00 96.88 279 ILE A C 1
ATOM 2085 O O . ILE A 1 279 ? -19.033 -6.200 24.816 1.00 96.88 279 ILE A O 1
#

pLDDT: mean 85.22, std 14.7, range [33.28, 98.56]

Radius of gyration: 32.64 Å; chains: 1; bounding box: 58×47×110 Å